Protein AF-A0A7R9Z621-F1 (afdb_monomer_lite)

Organism: NCBI:txid1486919

Sequence (185 aa):
ATAPTVMELAPADVDVAMCGTAPAAGAAPSLGAAYGDVRATLDRILSPSGGVADERHVPSFEAVFANEGRAGVRLTLLLVLQRSSDAVKARCIAGRTLKYIESWVGDALQAVQAVRPGAVAPGARDGSQLLRASLACLGSLPMDLGTLRRTGIGRVVGNLRKQPDADIAEQAKALVENWRQLAAP

Radius of gyration: 26.28 Å; chains: 1; bounding box: 73×56×90 Å

Foldseek 3Di:
DDDDDDDDDDDDDDDDPPPPPDPPPPPPPPPVVLVVVLVVLQVVQADPQLAGPDLVSLVVLVVCLVPDDDLVVLLSSLVNLLSYDLVNLVSCLVDCVLVSLLVLLVVLVVQLVVDDPPDDDPSVVSSVSSLVSSLSSLLSHPDAPVSVVVYVNLVSLVVQLPDPPPVSNVSSVVSNVVRVVNVDD

pLDDT: mean 79.42, std 19.17, range [34.88, 95.88]

InterPro domains:
  IPR003617 Transcription elongation factor, TFIIS/CRSP70, N-terminal, sub-type [SM00509] (109-185)
  IPR017923 Transcription factor IIS, N-terminal [PF08711] (135-182)
  IPR017923 Transcription factor IIS, N-terminal [PS51319] (107-185)
  IPR035441 TFIIS/LEDGF domain superfamily [G3DSA:1.20.930.10] (99-185)
  IPR035441 TFIIS/LEDGF domain superfamily [SSF47676] (128-183)

Structure (mmCIF, N/CA/C/O backbone):
data_AF-A0A7R9Z621-F1
#
_entry.id   AF-A0A7R9Z621-F1
#
loop_
_atom_site.group_PDB
_atom_site.id
_atom_site.type_symbol
_atom_site.label_atom_id
_atom_site.label_alt_id
_atom_site.label_comp_id
_atom_site.label_asym_id
_atom_site.label_entity_id
_atom_site.label_seq_id
_atom_site.pdbx_PDB_ins_code
_atom_site.Cartn_x
_atom_site.Cartn_y
_atom_site.Cartn_z
_atom_site.occupancy
_atom_site.B_iso_or_equiv
_atom_site.auth_seq_id
_atom_site.auth_comp_id
_atom_site.auth_asym_id
_atom_site.auth_atom_id
_atom_site.pdbx_PDB_model_num
ATOM 1 N N . ALA A 1 1 ? 51.926 -22.817 -66.722 1.00 42.78 1 ALA A N 1
ATOM 2 C CA . ALA A 1 1 ? 51.859 -24.263 -66.986 1.00 42.78 1 ALA A CA 1
ATOM 3 C C . ALA A 1 1 ? 50.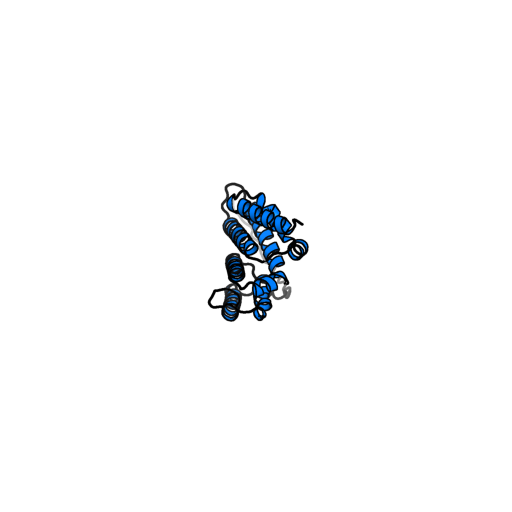919 -24.885 -65.963 1.00 42.78 1 ALA A C 1
ATOM 5 O O . ALA A 1 1 ? 51.161 -24.739 -64.777 1.00 42.78 1 ALA A O 1
ATOM 6 N N . THR A 1 2 ? 49.798 -25.396 -66.469 1.00 43.09 2 THR A N 1
ATOM 7 C CA . THR A 1 2 ? 49.117 -26.652 -66.109 1.00 43.09 2 THR A CA 1
ATOM 8 C C . THR A 1 2 ? 49.037 -27.078 -64.629 1.00 43.09 2 THR A C 1
ATOM 10 O O . THR A 1 2 ? 50.044 -27.372 -63.998 1.00 43.09 2 THR A O 1
ATOM 13 N N . ALA A 1 3 ? 47.794 -27.167 -64.136 1.00 43.66 3 ALA A N 1
ATOM 14 C CA . ALA A 1 3 ? 47.337 -27.852 -62.913 1.00 43.66 3 ALA A CA 1
ATOM 15 C C . ALA A 1 3 ? 47.452 -29.400 -63.047 1.00 43.66 3 ALA A C 1
ATOM 17 O O . ALA A 1 3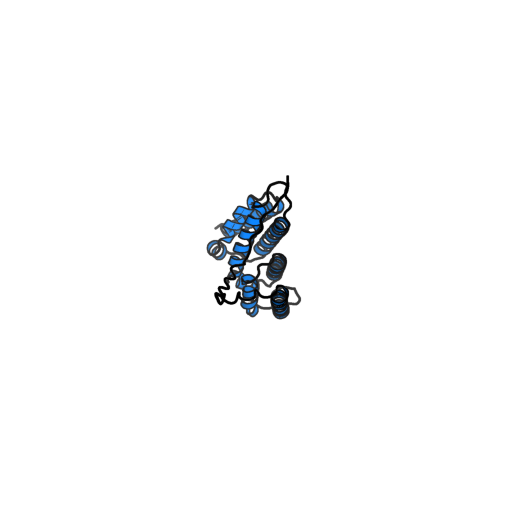 ? 48.054 -29.845 -64.026 1.00 43.66 3 ALA A O 1
ATOM 18 N N . PRO A 1 4 ? 46.727 -30.253 -62.286 1.00 60.84 4 PRO A N 1
ATOM 19 C CA . PRO A 1 4 ? 46.312 -30.296 -60.864 1.00 60.84 4 PRO A CA 1
ATOM 20 C C . PRO A 1 4 ? 46.680 -31.662 -60.205 1.00 60.84 4 PRO A C 1
ATOM 22 O O . PRO A 1 4 ? 47.012 -32.602 -60.915 1.00 60.84 4 PRO A O 1
ATOM 25 N N . THR A 1 5 ? 46.496 -31.841 -58.886 1.00 52.44 5 THR A N 1
ATOM 26 C CA . THR A 1 5 ? 46.192 -33.181 -58.322 1.00 52.44 5 THR A CA 1
ATOM 27 C C . THR A 1 5 ? 45.192 -33.064 -57.175 1.00 52.44 5 THR A C 1
ATOM 29 O O . THR A 1 5 ? 45.413 -32.347 -56.202 1.00 52.44 5 THR A O 1
ATOM 32 N N . VAL A 1 6 ? 44.086 -33.783 -57.346 1.00 50.88 6 VAL A N 1
ATOM 33 C CA . VAL A 1 6 ? 42.984 -34.026 -56.412 1.00 50.88 6 VAL A CA 1
ATOM 34 C C . VAL A 1 6 ? 43.258 -35.334 -55.668 1.00 50.88 6 VAL A C 1
ATOM 36 O O . VAL A 1 6 ? 43.665 -36.305 -56.297 1.00 50.88 6 VAL A O 1
ATOM 39 N N . MET A 1 7 ? 42.980 -35.367 -54.367 1.00 42.75 7 MET A N 1
ATOM 40 C CA . MET A 1 7 ? 42.575 -36.554 -53.598 1.00 42.75 7 MET A CA 1
ATOM 41 C C . MET A 1 7 ? 42.003 -36.046 -52.260 1.00 42.75 7 MET A C 1
ATOM 43 O O . MET A 1 7 ? 42.561 -35.104 -51.709 1.00 42.75 7 MET A O 1
ATOM 47 N N . GLU A 1 8 ? 40.997 -36.590 -51.586 1.00 39.56 8 GLU A N 1
ATOM 48 C CA . GLU A 1 8 ? 39.853 -37.472 -51.850 1.00 39.56 8 GLU A CA 1
ATOM 49 C C . GLU A 1 8 ? 39.379 -37.901 -50.436 1.00 39.56 8 GLU A C 1
ATOM 51 O O . GLU A 1 8 ? 40.235 -38.280 -49.646 1.00 39.56 8 GLU A O 1
ATOM 56 N N . LEU A 1 9 ? 38.060 -37.845 -50.150 1.00 36.44 9 LEU A N 1
ATOM 57 C CA . LEU A 1 9 ? 37.307 -38.570 -49.085 1.00 36.44 9 LEU A CA 1
ATOM 58 C C . LEU A 1 9 ? 37.721 -38.332 -47.600 1.00 36.44 9 LEU A C 1
ATOM 60 O O . LEU A 1 9 ? 38.888 -38.311 -47.256 1.00 36.44 9 LEU A O 1
ATOM 64 N N . ALA A 1 10 ? 36.858 -38.186 -46.587 1.00 49.03 10 ALA A N 1
ATOM 65 C CA . ALA A 1 10 ? 35.424 -38.399 -46.376 1.00 49.03 10 ALA A CA 1
ATOM 66 C C . ALA A 1 10 ? 34.994 -37.677 -45.060 1.00 49.03 10 ALA A C 1
ATOM 68 O O . ALA A 1 10 ? 35.859 -37.305 -44.263 1.00 49.03 10 ALA A O 1
ATOM 69 N N . PRO A 1 11 ? 33.684 -37.476 -44.806 1.00 45.91 11 PRO A N 1
ATOM 70 C CA . PRO A 1 11 ? 33.174 -36.842 -43.586 1.00 45.91 11 PRO A CA 1
ATOM 71 C C . PRO A 1 11 ? 33.188 -37.793 -42.378 1.00 45.91 11 PRO A C 1
ATOM 73 O O . PRO A 1 11 ? 32.706 -38.921 -42.460 1.00 45.91 11 PRO A O 1
ATOM 76 N N . ALA A 1 12 ? 33.701 -37.322 -41.239 1.00 46.34 12 ALA A N 1
ATOM 77 C CA . ALA A 1 12 ? 33.530 -37.998 -39.958 1.00 46.34 12 ALA A CA 1
ATOM 78 C C . ALA A 1 12 ? 32.168 -37.618 -39.361 1.00 46.34 12 ALA A C 1
ATOM 80 O O . ALA A 1 12 ? 32.003 -36.562 -38.751 1.00 46.34 12 ALA A O 1
ATOM 81 N N . ASP A 1 13 ? 31.206 -38.502 -39.595 1.00 44.19 13 ASP A N 1
ATOM 82 C CA . ASP A 1 13 ? 29.958 -38.631 -38.856 1.00 44.19 13 ASP A CA 1
ATOM 83 C C . ASP A 1 13 ? 30.293 -39.093 -37.428 1.00 44.19 13 ASP A C 1
ATOM 85 O O . ASP A 1 13 ? 30.882 -40.160 -37.237 1.00 44.19 13 ASP A O 1
ATOM 89 N N . VAL A 1 14 ? 29.984 -38.274 -36.423 1.00 51.59 14 VAL A N 1
ATOM 90 C CA . VAL A 1 14 ? 29.966 -38.703 -35.020 1.00 51.59 14 VAL A CA 1
ATOM 91 C C . VAL A 1 14 ? 28.677 -38.183 -34.399 1.00 51.59 14 VAL A C 1
ATOM 93 O O . VAL A 1 14 ? 28.616 -37.110 -33.797 1.00 51.59 14 VAL A O 1
ATOM 96 N N . ASP A 1 15 ? 27.637 -38.985 -34.595 1.00 41.06 15 ASP A N 1
ATOM 97 C CA . ASP A 1 15 ? 26.423 -39.016 -33.797 1.00 41.06 15 ASP A CA 1
ATOM 98 C C . ASP A 1 15 ? 26.791 -39.390 -32.349 1.00 41.06 15 ASP A C 1
ATOM 100 O O . ASP A 1 15 ? 27.194 -40.515 -32.046 1.00 41.06 15 ASP A O 1
ATOM 104 N N . VAL A 1 16 ? 26.708 -38.416 -31.442 1.00 46.34 16 VAL A N 1
ATOM 105 C CA . VAL A 1 16 ? 26.635 -38.674 -30.001 1.00 46.34 16 VAL A CA 1
ATOM 106 C C . VAL A 1 16 ? 25.286 -38.161 -29.530 1.00 46.34 16 VAL A C 1
ATOM 108 O O . VAL A 1 16 ? 25.133 -37.035 -29.054 1.00 46.34 16 VAL A O 1
ATOM 111 N N . ALA A 1 17 ? 24.292 -39.033 -29.670 1.00 44.59 17 ALA A N 1
ATOM 112 C CA . ALA A 1 17 ? 23.052 -38.992 -28.924 1.00 44.59 17 ALA A CA 1
ATOM 113 C C . ALA A 1 17 ? 23.337 -39.059 -27.410 1.00 44.59 17 ALA A C 1
ATOM 115 O O . ALA A 1 17 ? 23.387 -40.126 -26.802 1.00 44.59 17 ALA A O 1
ATOM 116 N N . MET A 1 18 ? 23.497 -37.898 -26.774 1.00 40.84 18 MET A N 1
ATOM 117 C CA . MET A 1 18 ? 23.315 -37.759 -25.331 1.00 40.84 18 MET A CA 1
ATOM 118 C C . MET A 1 18 ? 21.870 -37.343 -25.074 1.00 40.84 18 MET A C 1
ATOM 120 O O . MET A 1 18 ? 21.500 -36.173 -25.165 1.00 40.84 18 MET A O 1
ATOM 124 N N . CYS A 1 19 ? 21.046 -38.342 -24.760 1.00 39.19 19 CYS A N 1
ATOM 125 C CA . CYS A 1 19 ? 19.703 -38.175 -24.223 1.00 39.19 19 CYS A CA 1
ATOM 126 C C . CYS A 1 19 ? 19.809 -37.595 -22.801 1.00 39.19 19 CYS A C 1
ATOM 128 O O . CYS A 1 19 ? 19.748 -38.303 -21.799 1.00 39.19 19 CYS A O 1
ATOM 130 N N . GLY A 1 20 ? 20.050 -36.288 -22.719 1.00 36.12 20 GLY A N 1
ATOM 131 C CA . GLY A 1 20 ? 19.889 -35.510 -21.502 1.00 36.12 20 GLY A CA 1
ATOM 132 C C . GLY A 1 20 ? 18.437 -35.073 -21.404 1.00 36.12 20 GLY A C 1
ATOM 133 O O . GLY A 1 20 ? 18.045 -34.084 -22.019 1.00 36.12 20 GLY A O 1
ATOM 134 N N . THR A 1 21 ? 17.632 -35.818 -20.652 1.00 41.91 21 THR A N 1
ATOM 135 C CA . THR A 1 21 ? 16.283 -35.415 -20.253 1.00 41.91 21 THR A CA 1
ATOM 136 C C . THR A 1 21 ? 16.392 -34.124 -19.443 1.00 41.91 21 THR A C 1
ATOM 138 O O . THR A 1 21 ? 16.640 -34.144 -18.238 1.00 41.91 21 THR A O 1
ATOM 141 N N . ALA A 1 22 ? 16.269 -32.983 -20.122 1.00 35.88 22 ALA A N 1
ATOM 142 C CA . ALA A 1 22 ? 16.152 -31.692 -19.472 1.00 35.88 22 ALA A CA 1
ATOM 143 C C . ALA A 1 22 ? 14.920 -31.725 -18.551 1.00 35.88 22 ALA A C 1
ATOM 145 O O . ALA A 1 22 ? 13.866 -32.225 -18.963 1.00 35.88 22 ALA A O 1
ATOM 146 N N . PRO A 1 23 ? 15.020 -31.222 -17.308 1.00 36.88 23 PRO A N 1
ATOM 147 C CA . PRO A 1 23 ? 13.859 -31.124 -16.445 1.00 36.88 23 PRO A CA 1
ATOM 148 C C . PRO A 1 23 ? 12.844 -30.227 -17.146 1.00 36.88 23 PRO A C 1
ATOM 150 O O . PRO A 1 23 ? 13.195 -29.146 -17.624 1.00 36.88 23 PRO A O 1
ATOM 153 N N . ALA A 1 24 ? 11.607 -30.714 -17.240 1.00 34.94 24 ALA A N 1
ATOM 154 C CA . ALA A 1 24 ? 10.478 -29.987 -17.788 1.00 34.94 24 ALA A CA 1
ATOM 155 C C . ALA A 1 24 ? 10.485 -28.564 -17.221 1.00 34.94 24 ALA A C 1
ATOM 157 O O . ALA A 1 24 ? 10.224 -28.354 -16.035 1.00 34.94 24 ALA A O 1
ATOM 158 N N . ALA A 1 25 ? 10.836 -27.599 -18.072 1.00 38.00 25 ALA A N 1
ATOM 159 C CA . ALA A 1 25 ? 10.647 -26.195 -17.787 1.00 38.00 25 ALA A CA 1
ATOM 160 C C . ALA A 1 25 ? 9.156 -26.039 -17.500 1.00 38.00 25 ALA A C 1
ATOM 162 O O . ALA A 1 25 ? 8.331 -26.182 -18.404 1.00 38.00 25 ALA A O 1
ATOM 163 N N . GLY A 1 26 ? 8.819 -25.858 -16.220 1.00 35.97 26 GLY A N 1
ATOM 164 C CA . GLY A 1 26 ? 7.462 -25.586 -15.784 1.00 35.97 26 GLY A CA 1
ATOM 165 C C . GLY A 1 26 ? 6.936 -24.467 -16.659 1.00 35.97 26 GLY A C 1
ATOM 166 O O . GLY A 1 26 ? 7.486 -23.365 -16.642 1.00 35.97 26 GLY A O 1
ATOM 167 N N . ALA A 1 27 ? 5.951 -24.795 -17.494 1.00 34.88 27 ALA A N 1
ATOM 168 C CA . ALA A 1 27 ? 5.325 -23.847 -18.386 1.00 34.88 27 ALA A CA 1
ATOM 169 C C . ALA A 1 27 ? 4.857 -22.682 -17.519 1.00 34.88 27 ALA A C 1
ATOM 171 O O . ALA A 1 27 ? 3.933 -22.831 -16.716 1.00 34.88 27 ALA A O 1
ATOM 172 N N . ALA A 1 28 ? 5.552 -21.547 -17.629 1.00 39.84 28 ALA A N 1
ATOM 173 C CA . ALA A 1 28 ? 5.106 -20.319 -17.012 1.00 39.84 28 ALA A CA 1
ATOM 174 C C . ALA A 1 28 ? 3.648 -20.133 -17.454 1.00 39.84 28 ALA A C 1
ATOM 176 O O . ALA A 1 28 ? 3.377 -20.225 -18.659 1.00 39.84 28 ALA A O 1
ATOM 177 N N . PRO A 1 29 ? 2.701 -19.969 -16.515 1.00 40.78 29 PRO A N 1
ATOM 178 C CA . PRO A 1 29 ? 1.299 -19.856 -16.866 1.00 40.78 29 PRO A CA 1
ATOM 179 C C . PRO A 1 29 ? 1.161 -18.752 -17.911 1.00 40.78 29 PRO A C 1
ATOM 181 O O . PRO A 1 29 ? 1.685 -17.648 -17.747 1.00 40.78 29 PRO A O 1
ATOM 184 N N . SER A 1 30 ? 0.517 -19.089 -19.027 1.00 42.19 30 SER A N 1
ATOM 185 C CA . SER A 1 30 ? 0.318 -18.163 -20.134 1.00 42.19 30 SER A CA 1
ATOM 186 C C . SER A 1 30 ? -0.307 -16.869 -19.606 1.00 42.19 30 SER A C 1
ATOM 188 O O . SER A 1 30 ? -1.225 -16.891 -18.781 1.00 42.19 30 SER A O 1
ATOM 190 N N . LEU A 1 31 ? 0.207 -15.726 -20.074 1.00 41.44 31 LEU A N 1
ATOM 191 C CA . LEU A 1 31 ? -0.130 -14.391 -19.558 1.00 41.44 31 LEU A CA 1
ATOM 192 C C . LEU A 1 31 ? -1.654 -14.138 -19.469 1.00 41.44 31 LEU A C 1
ATOM 194 O O . LEU A 1 31 ? -2.114 -13.394 -18.601 1.00 41.44 31 LEU A O 1
ATOM 198 N N . GLY A 1 32 ? -2.428 -14.776 -20.357 1.00 45.53 32 GLY A N 1
ATOM 199 C CA . GLY A 1 32 ? -3.890 -14.712 -20.412 1.00 45.53 32 GLY A CA 1
ATOM 200 C C . GLY A 1 32 ? -4.619 -15.562 -19.363 1.00 45.53 32 GLY A C 1
ATOM 201 O O . GLY A 1 32 ? -5.627 -15.104 -18.829 1.00 45.53 32 GLY A O 1
ATOM 202 N N . ALA A 1 33 ? -4.108 -16.743 -19.001 1.00 51.19 33 ALA A N 1
ATOM 203 C CA . ALA A 1 33 ? -4.732 -17.606 -17.991 1.00 51.19 33 ALA A CA 1
ATOM 204 C C . ALA A 1 33 ? -4.630 -16.991 -16.584 1.00 51.19 33 ALA A C 1
ATOM 206 O O . ALA A 1 33 ? -5.620 -16.926 -15.859 1.00 51.19 33 ALA A O 1
ATOM 207 N N . ALA A 1 34 ? -3.464 -16.428 -16.244 1.00 54.62 34 ALA A N 1
ATOM 208 C CA . ALA A 1 34 ? -3.260 -15.728 -14.974 1.00 54.62 34 ALA A CA 1
ATOM 209 C C . ALA A 1 34 ? -4.065 -14.415 -14.877 1.00 54.62 34 ALA A C 1
ATOM 211 O O . ALA A 1 34 ? -4.456 -14.001 -13.790 1.00 54.62 34 ALA A O 1
ATOM 212 N N . TYR A 1 35 ? -4.329 -13.727 -15.999 1.00 54.41 35 TYR A N 1
ATOM 213 C CA . TYR A 1 35 ? -5.212 -12.549 -16.002 1.00 54.41 35 TYR A CA 1
ATOM 214 C C . TYR A 1 35 ? -6.686 -12.933 -15.814 1.00 54.41 35 TYR A C 1
ATOM 216 O O . TYR A 1 35 ? -7.401 -12.267 -15.064 1.00 54.41 35 TYR A O 1
ATOM 224 N N . GLY A 1 36 ? -7.129 -14.017 -16.462 1.00 61.72 36 GLY A N 1
ATOM 225 C CA . GLY A 1 36 ? -8.479 -14.554 -16.301 1.00 61.72 36 GLY A CA 1
ATOM 226 C C . GLY A 1 36 ? -8.778 -14.953 -14.857 1.00 61.72 36 GLY A C 1
ATOM 227 O O . GLY A 1 36 ? -9.848 -14.629 -14.349 1.00 61.72 36 GLY A O 1
ATOM 228 N N . ASP A 1 37 ? -7.811 -15.567 -14.174 1.00 80.31 37 ASP A N 1
ATOM 229 C CA . ASP A 1 37 ? -7.973 -16.009 -12.787 1.00 80.31 37 ASP A CA 1
ATOM 230 C C . ASP A 1 37 ? -8.053 -14.835 -11.794 1.00 80.31 37 ASP A C 1
ATOM 232 O O . ASP A 1 37 ? -8.932 -14.790 -10.928 1.00 80.31 37 ASP A O 1
ATOM 236 N N . VAL A 1 38 ? -7.216 -13.806 -11.980 1.00 84.25 38 VAL A N 1
ATOM 237 C CA . VAL A 1 38 ? -7.285 -12.580 -11.168 1.00 84.25 38 VAL A CA 1
ATOM 238 C C . VAL A 1 38 ? -8.613 -11.858 -11.376 1.00 84.25 38 VAL A C 1
ATOM 240 O O . VAL A 1 38 ? -9.271 -11.503 -10.400 1.00 84.25 38 VAL A O 1
ATOM 243 N N . ARG A 1 39 ? -9.045 -11.673 -12.628 1.00 85.81 39 ARG A N 1
ATOM 244 C CA . ARG A 1 39 ? -10.321 -11.013 -12.929 1.00 85.81 39 ARG A CA 1
ATOM 245 C C . ARG A 1 39 ? -11.504 -11.788 -12.355 1.00 85.81 39 ARG A C 1
ATOM 247 O O . ARG A 1 39 ? -12.318 -11.202 -11.654 1.00 85.81 39 ARG A O 1
ATOM 254 N N . ALA A 1 40 ? -11.558 -13.100 -12.577 1.00 87.56 40 ALA A N 1
ATOM 255 C CA . ALA A 1 40 ? -12.619 -13.947 -12.040 1.00 87.56 40 ALA A CA 1
ATOM 256 C C . ALA A 1 40 ? -12.633 -13.959 -10.506 1.00 87.56 40 ALA A C 1
ATOM 258 O O . ALA A 1 40 ? -13.689 -14.123 -9.896 1.00 87.56 40 ALA A O 1
ATOM 259 N N . THR A 1 41 ? -11.468 -13.834 -9.868 1.00 88.62 41 THR A N 1
ATOM 260 C CA . THR A 1 41 ? -11.369 -13.699 -8.413 1.00 88.62 41 THR A CA 1
ATOM 261 C C . THR A 1 41 ? -11.906 -12.346 -7.956 1.00 88.62 41 THR A C 1
ATOM 263 O O . THR A 1 41 ? -12.736 -12.319 -7.053 1.00 88.62 41 THR A O 1
ATOM 266 N N . LEU A 1 42 ? -11.507 -11.246 -8.603 1.00 89.12 42 LEU A N 1
ATOM 267 C CA . LEU A 1 42 ? -12.007 -9.901 -8.302 1.00 89.12 42 LEU A CA 1
ATOM 268 C C . LEU A 1 42 ? -13.529 -9.805 -8.485 1.00 89.12 42 LEU A C 1
ATOM 270 O O . LEU A 1 42 ? -14.213 -9.371 -7.564 1.00 89.12 42 LEU A O 1
ATOM 274 N N . ASP A 1 43 ? -14.079 -10.320 -9.584 1.00 91.06 43 ASP A N 1
ATOM 275 C CA . ASP A 1 43 ? -15.529 -10.327 -9.839 1.00 91.06 43 ASP A CA 1
ATOM 276 C C . ASP A 1 43 ? -16.326 -11.042 -8.727 1.00 91.06 43 ASP A C 1
ATOM 278 O O . ASP A 1 43 ? -17.483 -10.710 -8.477 1.00 91.06 43 ASP A O 1
ATOM 282 N N . ARG A 1 44 ? -15.708 -11.999 -8.019 1.00 92.56 44 ARG A N 1
ATOM 283 C CA . ARG A 1 44 ? -16.328 -12.725 -6.897 1.00 92.56 44 ARG A CA 1
ATOM 284 C C . ARG A 1 44 ? -16.228 -12.009 -5.552 1.00 92.56 44 ARG A C 1
ATOM 286 O O . ARG A 1 44 ? -17.029 -12.303 -4.668 1.00 92.56 44 ARG A O 1
ATOM 293 N N . ILE A 1 45 ? -15.233 -11.143 -5.361 1.00 93.75 45 ILE A N 1
ATOM 294 C CA . ILE A 1 45 ? -14.938 -10.539 -4.051 1.00 93.75 45 ILE A CA 1
ATOM 295 C C . ILE A 1 45 ? -15.263 -9.050 -3.968 1.00 93.75 45 ILE A C 1
ATOM 297 O O . ILE A 1 45 ? -15.251 -8.502 -2.866 1.00 93.75 45 ILE A O 1
ATOM 301 N N . LEU A 1 46 ? -15.508 -8.386 -5.098 1.00 94.56 46 LEU A N 1
ATOM 302 C CA . LEU A 1 46 ? -15.785 -6.955 -5.139 1.00 94.56 46 LEU A CA 1
ATOM 303 C C . LEU A 1 46 ? -17.249 -6.634 -4.821 1.00 94.56 46 LEU A C 1
ATOM 305 O O . LEU A 1 46 ? -18.174 -7.357 -5.182 1.00 94.56 46 LEU A O 1
ATOM 309 N N . SER A 1 47 ? -17.456 -5.503 -4.154 1.00 93.62 47 SER A N 1
ATOM 310 C CA . SER A 1 47 ? -18.758 -4.878 -3.954 1.00 93.62 47 SER A CA 1
ATOM 311 C C . SER A 1 47 ? -19.156 -4.025 -5.169 1.00 93.62 47 SER A C 1
ATOM 313 O O . SER A 1 47 ? -18.300 -3.650 -5.977 1.00 93.62 47 SER A O 1
ATOM 315 N N . PRO A 1 48 ? -20.425 -3.578 -5.257 1.00 90.50 48 PRO A N 1
ATOM 316 C CA . PRO A 1 48 ? -20.846 -2.589 -6.253 1.00 90.50 48 PRO A CA 1
ATOM 317 C C . PRO A 1 48 ? -20.087 -1.257 -6.161 1.00 90.50 48 PRO A C 1
ATOM 319 O O . PRO A 1 48 ? -19.986 -0.528 -7.145 1.00 90.50 48 PRO A O 1
ATOM 322 N N . SER A 1 49 ? -19.531 -0.927 -4.987 1.00 88.31 49 SER A N 1
ATOM 323 C CA . SER A 1 49 ? -18.702 0.266 -4.814 1.00 88.31 49 SER A CA 1
ATOM 324 C C . SER A 1 49 ? -17.278 0.083 -5.341 1.00 88.31 49 SER A C 1
ATOM 326 O O . SER A 1 49 ? -16.530 1.058 -5.339 1.00 88.31 49 SER A O 1
ATOM 328 N N . GLY A 1 50 ? -16.892 -1.110 -5.805 1.00 89.75 50 GLY A N 1
ATOM 329 C CA . GLY A 1 50 ? -15.557 -1.415 -6.327 1.00 89.75 50 GLY A CA 1
ATOM 330 C C . GLY A 1 50 ? -14.491 -1.650 -5.252 1.00 89.75 50 GLY A C 1
ATOM 331 O O . GLY A 1 50 ? -13.310 -1.695 -5.584 1.00 89.75 50 GLY A O 1
ATOM 332 N N . GLY A 1 51 ? -14.884 -1.768 -3.981 1.00 93.56 51 GLY A N 1
ATOM 333 C CA . GLY A 1 51 ? -14.026 -2.244 -2.890 1.00 93.56 51 GLY A CA 1
ATOM 334 C C . GLY A 1 51 ? -14.219 -3.742 -2.641 1.00 93.56 51 GLY A C 1
ATOM 335 O O . GLY A 1 51 ? -15.071 -4.362 -3.269 1.00 93.56 51 GLY A O 1
ATOM 336 N N . VAL A 1 52 ? -13.471 -4.343 -1.717 1.00 95.12 52 VAL A N 1
ATOM 337 C CA . VAL A 1 52 ? -13.746 -5.723 -1.282 1.00 95.12 52 VAL A CA 1
ATOM 338 C C . VAL A 1 52 ? -15.065 -5.743 -0.506 1.00 95.12 52 VAL A C 1
ATOM 340 O O . VAL A 1 52 ? -15.288 -4.902 0.365 1.00 95.12 52 VAL A O 1
ATOM 3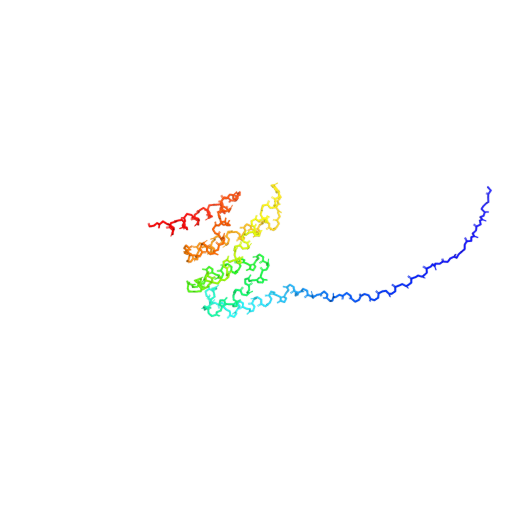43 N N . ALA A 1 53 ? -15.941 -6.691 -0.832 1.00 93.38 53 ALA A N 1
ATOM 344 C CA . ALA A 1 53 ? -17.303 -6.755 -0.313 1.00 93.38 53 ALA A CA 1
ATOM 345 C C . ALA A 1 53 ? -17.385 -7.039 1.190 1.00 93.38 53 ALA A C 1
ATOM 347 O O . ALA A 1 53 ? -18.274 -6.513 1.852 1.00 93.38 53 ALA A O 1
ATOM 348 N N . ASP A 1 54 ? -16.479 -7.865 1.717 1.00 93.38 54 ASP A N 1
ATOM 349 C CA . ASP A 1 54 ? -16.514 -8.333 3.104 1.00 93.38 54 ASP A CA 1
ATOM 350 C C . ASP A 1 54 ? -15.112 -8.760 3.577 1.00 93.38 54 ASP A C 1
ATOM 352 O O . ASP A 1 54 ? -14.286 -9.218 2.780 1.00 93.38 54 ASP A O 1
ATOM 356 N N . GLU A 1 55 ? -14.844 -8.651 4.880 1.00 93.44 55 GLU A N 1
ATOM 357 C CA . GLU A 1 55 ? -13.580 -9.057 5.509 1.00 93.44 55 GLU A CA 1
ATOM 358 C C . GLU A 1 55 ? -13.211 -10.524 5.255 1.00 93.44 55 GLU A C 1
ATOM 360 O O . GLU A 1 55 ? -12.027 -10.860 5.151 1.00 93.44 55 GLU A O 1
ATOM 365 N N . ARG A 1 56 ? -14.202 -11.409 5.089 1.00 94.25 56 ARG A N 1
ATOM 366 C CA . ARG A 1 56 ? -13.985 -12.829 4.768 1.00 94.25 56 ARG A CA 1
ATOM 367 C C . ARG A 1 56 ? -13.263 -13.040 3.436 1.00 94.25 56 ARG A C 1
ATOM 369 O O . ARG A 1 56 ? -12.668 -14.092 3.227 1.00 94.25 56 ARG A O 1
ATOM 376 N N . HIS A 1 57 ? -13.316 -12.056 2.535 1.00 94.44 57 HIS A N 1
ATOM 377 C CA . HIS A 1 57 ? -12.661 -12.104 1.230 1.00 94.44 57 HIS A CA 1
ATOM 378 C C . HIS A 1 57 ? -11.234 -11.540 1.248 1.00 94.44 57 HIS A C 1
ATOM 380 O O . HIS A 1 57 ? -10.512 -11.685 0.260 1.00 94.44 57 HIS A O 1
ATOM 386 N N . VAL A 1 58 ? -10.788 -10.959 2.369 1.00 93.69 58 VAL A N 1
ATOM 387 C CA . VAL A 1 58 ? -9.425 -10.427 2.517 1.00 93.69 58 VAL A CA 1
ATOM 388 C C . VAL A 1 58 ? -8.343 -11.477 2.239 1.00 93.69 58 VAL A C 1
ATOM 390 O O . VAL A 1 58 ? -7.409 -11.140 1.523 1.00 93.69 58 VAL A O 1
ATOM 393 N N . PRO A 1 59 ? -8.440 -12.750 2.678 1.00 92.81 59 PRO A N 1
ATOM 394 C CA . PRO A 1 59 ? -7.429 -13.754 2.338 1.00 92.81 59 PRO A CA 1
ATOM 395 C C . PRO A 1 59 ? -7.295 -13.998 0.828 1.00 92.81 59 PRO A C 1
ATOM 397 O O . PRO A 1 59 ? -6.184 -14.130 0.318 1.00 92.81 59 PRO A O 1
ATOM 400 N N . SER A 1 60 ? -8.414 -14.025 0.097 1.00 90.81 60 SER A N 1
ATOM 401 C CA . SER A 1 60 ? -8.409 -14.158 -1.365 1.00 90.81 60 SER A CA 1
ATOM 402 C C . SER A 1 60 ? -7.822 -12.916 -2.030 1.00 90.81 60 SER A C 1
ATOM 404 O O . SER A 1 60 ? -7.024 -13.031 -2.954 1.00 90.81 60 SER A O 1
ATOM 406 N N . PHE A 1 61 ? -8.163 -11.731 -1.527 1.00 92.81 61 PHE A N 1
ATOM 407 C CA . PHE A 1 61 ? -7.591 -10.471 -1.991 1.00 92.81 61 PHE A CA 1
ATOM 408 C C . PHE A 1 61 ? -6.075 -10.401 -1.751 1.00 92.81 61 PHE A C 1
ATOM 410 O O . PHE A 1 61 ? -5.319 -10.058 -2.657 1.00 92.81 61 PHE A O 1
ATOM 417 N N . GLU A 1 62 ? -5.605 -10.806 -0.568 1.00 91.62 62 GLU A N 1
ATOM 418 C CA . GLU A 1 62 ? -4.181 -10.893 -0.234 1.00 91.62 62 GLU A CA 1
ATOM 419 C C . GLU A 1 62 ? -3.437 -11.901 -1.113 1.00 91.62 62 GLU A C 1
ATOM 421 O O . GLU A 1 62 ? -2.293 -11.653 -1.488 1.00 91.62 62 GLU A O 1
ATOM 426 N N . ALA A 1 63 ? -4.067 -13.022 -1.470 1.00 90.12 63 ALA A N 1
ATOM 427 C CA . ALA A 1 63 ? -3.477 -13.987 -2.391 1.00 90.12 63 ALA A CA 1
ATOM 428 C C . ALA A 1 63 ? -3.256 -13.377 -3.784 1.00 90.12 63 ALA A C 1
ATOM 430 O O . ALA A 1 63 ? -2.231 -13.642 -4.413 1.00 90.12 63 ALA A O 1
ATOM 431 N N . VAL A 1 64 ? -4.167 -12.515 -4.246 1.00 90.81 64 VAL A N 1
ATOM 432 C CA . VAL A 1 64 ? -3.979 -11.761 -5.493 1.00 90.81 64 VAL A CA 1
ATOM 433 C C . VAL A 1 64 ? -2.845 -10.741 -5.339 1.00 90.81 64 VAL A C 1
ATOM 435 O O . VAL A 1 64 ? -1.979 -10.677 -6.206 1.00 90.81 64 VAL A O 1
ATOM 438 N N . PHE A 1 65 ? -2.769 -10.013 -4.217 1.00 89.69 65 PHE A N 1
ATOM 439 C CA . PHE A 1 65 ? -1.628 -9.130 -3.914 1.00 89.69 65 PHE A CA 1
ATOM 440 C C . PHE A 1 65 ? -0.289 -9.878 -3.945 1.00 89.69 65 PHE A C 1
ATOM 442 O O . PHE A 1 65 ? 0.681 -9.396 -4.520 1.00 89.69 65 PHE A O 1
ATOM 449 N N . ALA A 1 66 ? -0.217 -11.062 -3.344 1.00 87.94 66 ALA A N 1
ATOM 450 C CA . ALA A 1 66 ? 1.032 -11.806 -3.229 1.00 87.94 66 ALA A CA 1
ATOM 451 C C . ALA A 1 66 ? 1.601 -12.247 -4.586 1.00 87.94 66 ALA A C 1
ATOM 453 O O . ALA A 1 66 ? 2.817 -12.323 -4.743 1.00 87.94 66 ALA A O 1
ATOM 454 N N . ASN A 1 67 ? 0.728 -12.540 -5.551 1.00 85.94 67 ASN A N 1
ATOM 455 C CA . ASN A 1 67 ? 1.108 -13.150 -6.825 1.00 85.94 67 ASN A CA 1
ATOM 456 C C . ASN A 1 67 ? 1.147 -12.156 -7.996 1.00 85.94 67 ASN A C 1
ATOM 458 O O . ASN A 1 67 ? 1.403 -12.557 -9.131 1.00 85.94 67 ASN A O 1
ATOM 462 N N . GLU A 1 68 ? 0.897 -10.865 -7.755 1.00 84.88 68 GLU A N 1
ATOM 463 C CA . GLU A 1 68 ? 0.757 -9.899 -8.840 1.00 84.88 68 GLU A CA 1
ATOM 464 C C . GLU A 1 68 ? 2.058 -9.147 -9.168 1.00 84.88 68 GLU A C 1
ATOM 466 O O . GLU A 1 68 ? 2.591 -8.346 -8.389 1.00 84.88 68 GLU A O 1
ATOM 471 N N . GLY A 1 69 ? 2.552 -9.375 -10.386 1.00 82.31 69 GLY A N 1
ATOM 472 C CA . GLY A 1 69 ? 3.743 -8.728 -10.944 1.00 82.31 69 GLY A CA 1
ATOM 473 C C . GLY A 1 69 ? 3.451 -7.506 -11.818 1.00 82.31 69 GLY A C 1
ATOM 474 O O . GLY A 1 69 ? 4.330 -6.674 -12.026 1.00 82.31 69 GLY A O 1
ATOM 475 N N . ARG A 1 70 ? 2.232 -7.374 -12.350 1.00 86.69 70 ARG A N 1
ATOM 476 C CA . ARG A 1 70 ? 1.912 -6.386 -13.387 1.00 86.69 70 ARG A CA 1
ATOM 477 C C . ARG A 1 70 ? 1.498 -5.059 -12.767 1.00 86.69 70 ARG A C 1
ATOM 479 O O . ARG A 1 70 ? 0.545 -5.002 -11.989 1.00 86.69 70 ARG A O 1
ATOM 486 N N . ALA A 1 71 ? 2.138 -3.972 -13.194 1.00 85.94 71 ALA A N 1
ATOM 487 C CA . ALA A 1 71 ? 1.855 -2.625 -12.698 1.00 85.94 71 ALA A CA 1
ATOM 488 C C . ALA A 1 71 ? 0.366 -2.248 -12.812 1.00 85.94 71 ALA A C 1
ATOM 490 O O . ALA A 1 71 ? -0.227 -1.810 -11.830 1.00 85.94 71 ALA A O 1
ATOM 491 N N . GLY A 1 72 ? -0.275 -2.506 -13.958 1.00 87.50 72 GLY A N 1
ATOM 492 C CA . GLY A 1 72 ? -1.694 -2.180 -14.160 1.00 87.50 72 GLY A CA 1
ATOM 493 C C . GLY A 1 72 ? -2.651 -2.899 -13.199 1.00 87.50 72 GLY A C 1
ATOM 494 O O . GLY A 1 72 ? -3.635 -2.316 -12.742 1.00 87.50 72 GLY A O 1
ATOM 495 N N . VAL A 1 73 ? -2.346 -4.144 -12.821 1.00 90.19 73 VAL A N 1
ATOM 496 C CA . VAL A 1 73 ? -3.170 -4.868 -11.845 1.00 90.19 73 VAL A CA 1
ATOM 497 C C . VAL A 1 73 ? -2.870 -4.375 -10.431 1.00 90.19 73 VAL A C 1
ATOM 499 O O . VAL A 1 73 ? -3.807 -4.130 -9.680 1.00 90.19 73 VAL A O 1
ATOM 502 N N . ARG A 1 74 ? -1.603 -4.108 -10.084 1.00 93.19 74 ARG A N 1
ATOM 503 C CA . ARG A 1 74 ? -1.241 -3.496 -8.791 1.00 93.19 74 ARG A CA 1
ATOM 504 C C . ARG A 1 74 ? -1.961 -2.165 -8.562 1.00 93.19 74 ARG A C 1
ATOM 506 O O . ARG A 1 74 ? -2.512 -1.953 -7.488 1.00 93.19 74 ARG A O 1
ATOM 513 N N . LEU A 1 75 ? -2.031 -1.305 -9.581 1.00 92.81 75 LEU A N 1
ATOM 514 C CA . LEU A 1 75 ? -2.806 -0.058 -9.535 1.00 92.81 75 LEU A CA 1
ATOM 515 C C . LEU A 1 75 ? -4.289 -0.317 -9.237 1.00 92.81 75 LEU A C 1
ATOM 517 O O . LEU A 1 75 ? -4.877 0.344 -8.384 1.00 92.81 75 LEU A O 1
ATOM 521 N N . THR A 1 76 ? -4.877 -1.312 -9.904 1.00 93.00 76 THR A N 1
ATOM 522 C CA . THR A 1 76 ? -6.272 -1.719 -9.677 1.00 93.00 76 THR A CA 1
ATOM 523 C C . THR A 1 76 ? -6.485 -2.189 -8.239 1.00 93.00 76 THR A C 1
ATOM 525 O O . THR A 1 76 ? -7.429 -1.770 -7.579 1.00 93.00 76 THR A O 1
ATOM 528 N N . LEU A 1 77 ? -5.579 -3.016 -7.723 1.00 94.62 77 LEU A N 1
ATOM 529 C CA . LEU A 1 77 ? -5.634 -3.556 -6.368 1.00 94.62 77 LEU A CA 1
ATOM 530 C C . LEU A 1 77 ? -5.515 -2.468 -5.290 1.00 94.62 77 LEU A C 1
ATOM 532 O O . LEU A 1 77 ? -6.247 -2.501 -4.302 1.00 94.62 77 LEU A O 1
ATOM 536 N N . LEU A 1 78 ? -4.644 -1.475 -5.495 1.00 95.81 78 LEU A N 1
ATOM 537 C CA . LEU A 1 78 ? -4.536 -0.304 -4.619 1.00 95.81 78 LEU A CA 1
ATOM 538 C C . LEU A 1 78 ? -5.835 0.515 -4.615 1.00 95.81 78 LEU A C 1
ATOM 540 O O . LEU A 1 78 ? -6.308 0.912 -3.551 1.00 95.81 78 LEU A O 1
ATOM 544 N N . LEU A 1 79 ? -6.454 0.708 -5.784 1.00 94.38 79 LEU A N 1
ATOM 545 C CA . LEU A 1 79 ? -7.735 1.407 -5.895 1.00 94.38 79 LEU A CA 1
ATOM 546 C C . LEU A 1 79 ? -8.872 0.641 -5.199 1.00 94.38 79 LEU A C 1
ATOM 548 O O . LEU A 1 79 ? -9.675 1.244 -4.489 1.00 94.38 79 LEU A O 1
ATOM 552 N N . VAL A 1 80 ? -8.927 -0.684 -5.364 1.00 95.12 80 VAL A N 1
ATOM 553 C CA . VAL A 1 80 ? -9.890 -1.548 -4.661 1.00 95.12 80 VAL A CA 1
ATOM 554 C C . VAL A 1 80 ? -9.724 -1.406 -3.150 1.00 95.12 80 VAL A C 1
ATOM 556 O O . VAL A 1 80 ? -10.708 -1.211 -2.434 1.00 95.12 80 VAL A O 1
ATOM 559 N N . LEU A 1 81 ? -8.488 -1.449 -2.646 1.00 95.88 81 LEU A N 1
ATOM 560 C CA . LEU A 1 81 ? -8.216 -1.283 -1.219 1.00 95.88 81 LEU A CA 1
ATOM 561 C C . LEU A 1 81 ? -8.647 0.105 -0.718 1.00 95.88 81 LEU A C 1
ATOM 563 O O . LEU A 1 81 ? -9.299 0.206 0.320 1.00 95.88 81 LEU A O 1
ATOM 567 N N . GLN A 1 82 ? -8.365 1.164 -1.479 1.00 94.81 82 GLN A N 1
ATOM 568 C CA . GLN A 1 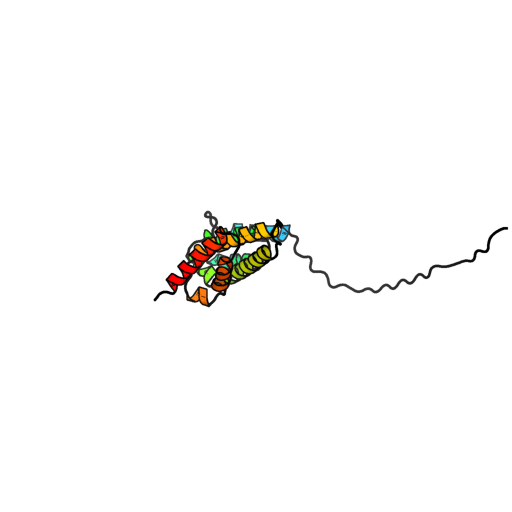82 ? -8.768 2.531 -1.143 1.00 94.81 82 GLN A CA 1
ATOM 569 C C . GLN A 1 82 ? -10.296 2.688 -1.031 1.00 94.81 82 GLN A C 1
ATOM 571 O O . GLN A 1 82 ? -10.779 3.396 -0.144 1.00 94.81 82 GLN A O 1
ATOM 576 N N . ARG A 1 83 ? -11.052 2.011 -1.906 1.00 94.81 83 ARG A N 1
ATOM 577 C CA . ARG A 1 83 ? -12.528 2.032 -1.955 1.00 94.81 83 ARG A CA 1
ATOM 578 C C . ARG A 1 83 ? -13.201 1.047 -0.996 1.00 94.81 83 ARG A C 1
ATOM 580 O O . ARG A 1 83 ? -14.425 1.053 -0.881 1.00 94.81 83 ARG A O 1
ATOM 587 N N . SER A 1 84 ? -12.426 0.184 -0.346 1.00 95.56 84 SER A N 1
ATOM 588 C CA . SER A 1 84 ? -12.941 -0.793 0.614 1.00 95.56 84 SER A CA 1
ATOM 589 C C . SER A 1 84 ? -13.388 -0.124 1.916 1.00 95.56 84 SER A C 1
ATOM 591 O O . SER A 1 84 ? -12.958 0.986 2.235 1.00 95.56 84 SER A O 1
ATOM 593 N N . SER A 1 85 ? -14.250 -0.801 2.677 1.00 94.38 85 SER A N 1
ATOM 594 C CA . SER A 1 85 ? -14.689 -0.324 3.993 1.00 94.38 85 SER A CA 1
ATOM 595 C C . SER A 1 85 ? -13.534 -0.280 5.000 1.00 94.38 85 SER A C 1
ATOM 597 O O . SER A 1 85 ? -12.529 -0.979 4.845 1.00 94.38 85 SER A O 1
ATOM 599 N N . ASP A 1 86 ? -13.686 0.504 6.068 1.00 93.88 86 ASP A N 1
ATOM 600 C CA . ASP A 1 86 ? -12.655 0.622 7.109 1.00 93.88 86 ASP A CA 1
ATOM 601 C C . ASP A 1 86 ? -12.364 -0.712 7.802 1.00 93.88 86 ASP A C 1
ATOM 603 O O . ASP A 1 86 ? -11.216 -0.994 8.138 1.00 93.88 86 ASP A O 1
ATOM 607 N N . ALA A 1 87 ? -13.375 -1.573 7.931 1.00 93.19 87 ALA A N 1
ATOM 608 C CA . ALA A 1 87 ? -13.233 -2.904 8.508 1.00 93.19 87 ALA A CA 1
ATOM 609 C C . ALA A 1 87 ? -12.331 -3.810 7.639 1.00 93.19 87 ALA A C 1
ATOM 611 O O . ALA A 1 87 ? -11.371 -4.411 8.126 1.00 93.19 87 ALA A O 1
ATOM 612 N N . VAL A 1 88 ? -12.534 -3.797 6.314 1.00 95.31 88 VAL A N 1
ATOM 613 C CA . VAL A 1 88 ? -11.642 -4.473 5.355 1.00 95.31 88 VAL A CA 1
ATOM 614 C C . VAL A 1 88 ? -10.236 -3.876 5.398 1.00 95.31 88 VAL A C 1
ATOM 616 O O . VAL A 1 88 ? -9.253 -4.618 5.421 1.00 95.31 88 VAL A O 1
ATOM 619 N N . LYS A 1 89 ? -10.112 -2.543 5.413 1.00 95.12 89 LYS A N 1
ATOM 620 C CA . LYS A 1 89 ? -8.807 -1.868 5.473 1.00 95.12 89 LYS A CA 1
ATOM 621 C C . LYS A 1 89 ? -8.039 -2.261 6.733 1.00 95.12 89 LYS A C 1
ATOM 623 O O . LYS A 1 89 ? -6.874 -2.640 6.630 1.00 95.12 89 LYS A O 1
ATOM 628 N N . ALA A 1 90 ? -8.690 -2.247 7.895 1.00 93.12 90 ALA A N 1
ATOM 629 C CA . ALA A 1 90 ? -8.107 -2.679 9.161 1.00 93.12 90 ALA A CA 1
ATOM 630 C C . ALA A 1 90 ? -7.640 -4.142 9.096 1.00 93.12 90 ALA A C 1
ATOM 632 O O . ALA A 1 90 ? -6.520 -4.459 9.508 1.00 93.12 90 ALA A O 1
ATOM 633 N N . ARG A 1 91 ? -8.441 -5.031 8.495 1.00 94.25 91 ARG A N 1
ATOM 634 C CA . ARG A 1 91 ? -8.070 -6.438 8.301 1.00 94.25 91 ARG A CA 1
ATOM 635 C C . ARG A 1 91 ? -6.847 -6.605 7.389 1.00 94.25 91 ARG A C 1
ATOM 637 O O . ARG A 1 91 ? -5.945 -7.367 7.728 1.00 94.25 91 ARG A O 1
ATOM 644 N N . CYS A 1 92 ? -6.773 -5.860 6.287 1.00 93.81 92 CYS A N 1
ATOM 645 C CA . CYS A 1 92 ? -5.609 -5.826 5.391 1.00 93.81 92 CYS A CA 1
ATOM 646 C C . CYS A 1 92 ? -4.339 -5.301 6.088 1.00 93.81 92 CYS A C 1
ATOM 648 O O . CYS A 1 92 ? -3.241 -5.801 5.846 1.00 93.81 92 CYS A O 1
ATOM 650 N N . ILE A 1 93 ? -4.474 -4.306 6.968 1.00 92.50 93 ILE A N 1
ATOM 651 C CA . ILE A 1 93 ? -3.366 -3.739 7.756 1.00 92.50 93 ILE A CA 1
ATOM 652 C C . ILE A 1 93 ? -2.841 -4.732 8.803 1.00 92.50 93 ILE A C 1
ATOM 654 O O . ILE A 1 93 ? -1.630 -4.810 9.051 1.00 92.50 93 ILE A O 1
ATOM 658 N N . ALA A 1 94 ? -3.744 -5.494 9.424 1.00 90.81 94 ALA A N 1
ATOM 659 C CA . ALA A 1 94 ? -3.391 -6.557 10.361 1.00 90.81 94 ALA A CA 1
ATOM 660 C C . ALA A 1 94 ? -2.707 -7.749 9.664 1.00 90.81 94 ALA A C 1
ATOM 662 O O . ALA A 1 94 ? -1.933 -8.469 10.296 1.00 90.81 94 ALA A O 1
ATOM 663 N N . GLY A 1 95 ? -2.988 -7.946 8.374 1.00 89.62 95 GLY A N 1
ATOM 664 C CA . GLY A 1 95 ? -2.426 -9.001 7.540 1.00 89.62 95 GLY A CA 1
ATOM 665 C C . GLY A 1 95 ? -1.062 -8.671 6.920 1.00 89.62 95 GLY A C 1
ATOM 666 O O . GLY A 1 95 ? -0.176 -8.068 7.535 1.00 89.62 95 GLY A O 1
ATOM 667 N N . ARG A 1 96 ? -0.862 -9.137 5.684 1.00 90.62 96 ARG A N 1
ATOM 668 C CA . ARG A 1 96 ? 0.382 -8.997 4.908 1.00 90.62 96 ARG A CA 1
ATOM 669 C C . ARG A 1 96 ? 0.292 -7.949 3.805 1.00 90.62 96 ARG A C 1
ATOM 671 O O . ARG A 1 96 ? 1.334 -7.615 3.244 1.00 90.62 96 ARG A O 1
ATOM 678 N N . THR A 1 97 ? -0.886 -7.384 3.537 1.00 93.38 97 THR A N 1
ATOM 679 C CA . THR A 1 97 ? -1.103 -6.382 2.478 1.00 93.38 97 THR A CA 1
ATOM 680 C C . THR A 1 97 ? -0.066 -5.259 2.490 1.00 93.38 97 THR A C 1
ATOM 682 O O . THR A 1 97 ? 0.526 -4.954 1.457 1.00 93.38 97 THR A O 1
ATOM 685 N N . LEU A 1 98 ? 0.240 -4.694 3.663 1.00 92.56 98 LEU A N 1
ATOM 686 C CA . LEU A 1 98 ? 1.231 -3.618 3.778 1.00 92.56 98 LEU A CA 1
ATOM 687 C C . LEU A 1 98 ? 2.653 -4.038 3.391 1.00 92.56 98 LEU A C 1
ATOM 689 O O . LEU A 1 98 ? 3.387 -3.219 2.847 1.00 92.56 98 LEU A O 1
ATOM 693 N N . LYS A 1 99 ? 3.042 -5.299 3.618 1.00 92.06 99 LYS A N 1
ATOM 694 C CA . LYS A 1 99 ? 4.360 -5.807 3.203 1.00 92.06 99 LYS A CA 1
ATOM 695 C C . LYS A 1 99 ? 4.467 -5.898 1.682 1.00 92.06 99 LYS A C 1
ATOM 697 O O . LYS A 1 99 ? 5.524 -5.616 1.126 1.00 92.06 99 LYS A O 1
ATOM 702 N N . TYR A 1 100 ? 3.375 -6.260 1.009 1.00 93.31 100 TYR A N 1
ATOM 703 C CA . TYR A 1 100 ? 3.331 -6.278 -0.453 1.00 93.31 100 TYR A CA 1
ATOM 704 C C . TYR A 1 100 ? 3.408 -4.861 -1.023 1.00 93.31 100 TYR A C 1
ATOM 706 O O . TYR A 1 100 ? 4.218 -4.614 -1.910 1.00 93.31 100 TYR A O 1
ATOM 714 N N . ILE A 1 101 ? 2.654 -3.911 -0.454 1.00 94.19 101 ILE A N 1
ATOM 715 C CA . ILE A 1 101 ? 2.734 -2.494 -0.847 1.00 94.19 101 ILE A CA 1
ATOM 716 C C . ILE A 1 101 ? 4.150 -1.950 -0.616 1.00 94.19 101 ILE A C 1
ATOM 718 O O . ILE A 1 101 ? 4.701 -1.302 -1.498 1.00 94.19 101 ILE A O 1
ATOM 722 N N . GLU A 1 102 ? 4.769 -2.251 0.527 1.00 92.94 102 GLU A N 1
ATOM 723 C CA . GLU A 1 102 ? 6.153 -1.864 0.826 1.00 92.94 102 GLU A CA 1
ATOM 724 C C . GLU A 1 102 ? 7.133 -2.371 -0.241 1.00 92.94 102 GLU A C 1
ATOM 726 O O . GLU A 1 102 ? 7.923 -1.583 -0.764 1.00 92.94 102 GLU A O 1
ATOM 731 N N . SER A 1 103 ? 7.039 -3.654 -0.610 1.00 92.94 103 SER A N 1
ATOM 732 C CA . SER A 1 103 ? 7.854 -4.245 -1.678 1.00 92.94 103 SER A CA 1
ATOM 733 C C . SER A 1 103 ? 7.635 -3.527 -3.006 1.00 92.94 103 SER A C 1
ATOM 735 O O . SER A 1 103 ? 8.595 -3.123 -3.652 1.00 92.94 103 SER A O 1
ATOM 737 N N . TRP A 1 104 ? 6.379 -3.307 -3.401 1.00 93.44 104 TRP A N 1
ATOM 738 C CA . TRP A 1 104 ? 6.053 -2.672 -4.677 1.00 93.44 104 TRP A CA 1
ATOM 739 C C . TRP A 1 104 ? 6.538 -1.228 -4.765 1.00 93.44 104 TRP A C 1
ATOM 741 O O . TRP A 1 104 ? 6.983 -0.800 -5.827 1.00 93.44 104 TRP A O 1
ATOM 751 N N . VAL A 1 105 ? 6.464 -0.479 -3.662 1.00 92.81 105 VAL A N 1
ATOM 752 C CA . VAL A 1 105 ? 7.001 0.883 -3.588 1.00 92.81 105 VAL A CA 1
ATOM 753 C C . VAL A 1 105 ? 8.524 0.857 -3.697 1.00 92.81 105 VAL A C 1
ATOM 755 O O . VAL A 1 105 ? 9.086 1.688 -4.407 1.00 92.81 105 VAL A O 1
ATOM 758 N N . GLY A 1 106 ? 9.194 -0.096 -3.041 1.00 91.12 106 GLY A N 1
ATOM 759 C CA . GLY A 1 106 ? 10.638 -0.301 -3.175 1.00 91.12 106 GLY A CA 1
ATOM 760 C C . GLY A 1 106 ? 11.055 -0.589 -4.619 1.00 91.12 106 GLY A C 1
ATOM 761 O O . GLY A 1 106 ? 11.933 0.094 -5.149 1.00 91.12 106 GLY A O 1
ATOM 762 N N . ASP A 1 107 ? 10.373 -1.528 -5.275 1.00 90.31 107 ASP A N 1
ATOM 763 C CA . ASP A 1 107 ? 10.627 -1.905 -6.669 1.00 90.31 107 ASP A CA 1
ATOM 764 C C . ASP A 1 107 ? 10.386 -0.725 -7.624 1.00 90.31 107 ASP A C 1
ATOM 766 O O . ASP A 1 107 ? 11.208 -0.431 -8.494 1.00 90.31 107 ASP A O 1
ATOM 770 N N . ALA A 1 108 ? 9.273 -0.005 -7.448 1.00 90.38 108 ALA A N 1
ATOM 771 C CA . ALA A 1 108 ? 8.934 1.156 -8.268 1.00 90.38 108 ALA A CA 1
ATOM 772 C C . ALA A 1 108 ? 9.938 2.297 -8.088 1.00 90.38 108 ALA A C 1
ATOM 774 O O . ALA A 1 108 ? 10.328 2.941 -9.060 1.00 90.38 108 ALA A O 1
ATOM 775 N N . LEU A 1 109 ? 10.388 2.527 -6.854 1.00 89.19 109 LEU A N 1
ATOM 776 C CA . LEU A 1 109 ? 11.407 3.519 -6.545 1.00 89.19 109 LEU A CA 1
ATOM 777 C C . LEU A 1 109 ? 12.725 3.202 -7.253 1.00 89.19 109 LEU A C 1
ATOM 779 O O . LEU A 1 109 ? 13.313 4.085 -7.877 1.00 89.19 109 LEU A O 1
ATOM 783 N N . GLN A 1 110 ? 13.164 1.944 -7.199 1.00 87.31 110 GLN A N 1
ATOM 784 C CA . GLN A 1 110 ? 14.357 1.496 -7.914 1.00 87.31 110 GLN A CA 1
ATOM 785 C C . GLN A 1 110 ? 14.197 1.655 -9.428 1.00 87.31 110 GLN A C 1
ATOM 787 O O . GLN A 1 110 ? 15.106 2.162 -10.083 1.00 87.31 110 GLN A O 1
ATOM 792 N N . ALA A 1 111 ? 13.038 1.293 -9.983 1.00 85.94 111 ALA A N 1
ATOM 793 C CA . ALA A 1 111 ? 12.759 1.435 -11.409 1.00 85.94 111 ALA A CA 1
ATOM 794 C C . ALA A 1 111 ? 12.808 2.901 -11.873 1.00 85.94 111 ALA A C 1
ATOM 796 O O . ALA A 1 111 ? 13.365 3.192 -12.931 1.00 85.94 111 ALA A O 1
ATOM 797 N N . VAL A 1 112 ? 12.277 3.832 -11.073 1.00 85.50 112 VAL A N 1
ATOM 798 C CA . VAL A 1 112 ? 12.333 5.275 -11.359 1.00 85.50 112 VAL A CA 1
ATOM 799 C C . VAL A 1 112 ? 13.768 5.805 -11.262 1.00 85.50 112 VAL A C 1
ATOM 801 O O . VAL A 1 112 ? 14.190 6.584 -12.113 1.00 85.50 112 VAL A O 1
ATOM 804 N N . GLN A 1 113 ? 14.544 5.358 -10.272 1.00 83.69 113 GLN A N 1
ATOM 805 C CA . GLN A 1 113 ? 15.933 5.793 -10.068 1.00 83.69 113 GLN A CA 1
ATOM 806 C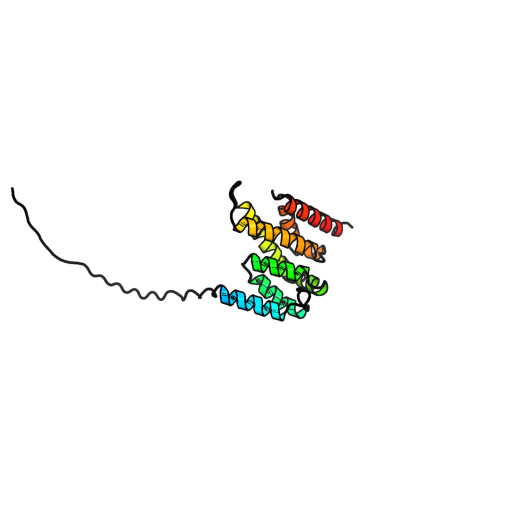 C . GLN A 1 113 ? 16.922 5.208 -11.083 1.00 83.69 113 GLN A C 1
ATOM 808 O O . GLN A 1 113 ? 17.941 5.833 -11.371 1.00 83.69 113 GLN A O 1
ATOM 813 N N . ALA A 1 114 ? 16.638 4.026 -11.632 1.00 82.56 114 ALA A N 1
ATOM 814 C CA . ALA A 1 114 ? 17.479 3.377 -12.635 1.00 82.56 114 ALA A CA 1
ATOM 815 C C . ALA A 1 114 ? 17.467 4.106 -13.991 1.00 82.56 114 ALA A C 1
ATOM 817 O O . ALA A 1 114 ? 18.345 3.879 -14.828 1.00 82.56 114 ALA A O 1
ATOM 818 N N . VAL A 1 115 ? 16.490 4.984 -14.233 1.00 77.44 115 VAL A N 1
ATOM 819 C CA . VAL A 1 115 ? 16.410 5.740 -15.481 1.00 77.44 115 VAL A CA 1
ATOM 820 C C . VAL A 1 115 ? 17.407 6.890 -15.473 1.00 77.44 115 VAL A C 1
ATOM 822 O O . VAL A 1 115 ? 17.355 7.798 -14.645 1.00 77.44 115 VAL A O 1
ATOM 825 N N . ARG A 1 116 ? 18.324 6.859 -16.446 1.00 68.69 116 ARG A N 1
ATOM 826 C CA . ARG A 1 116 ? 19.297 7.930 -16.667 1.00 68.69 116 ARG A CA 1
ATOM 827 C C . ARG A 1 116 ? 18.564 9.265 -16.900 1.00 68.69 116 ARG A C 1
ATOM 829 O O . ARG A 1 116 ? 17.588 9.280 -17.654 1.00 68.69 116 ARG A O 1
ATOM 836 N N . PRO A 1 117 ? 19.057 10.390 -16.346 1.00 60.81 117 PRO A N 1
ATOM 837 C CA . PRO A 1 117 ? 18.503 11.711 -16.630 1.00 60.81 117 PRO A CA 1
ATOM 838 C C . PRO A 1 117 ? 18.398 11.956 -18.144 1.00 60.81 117 PRO A C 1
ATOM 840 O O . PRO A 1 117 ? 19.395 11.851 -18.857 1.00 60.81 117 PRO A O 1
ATOM 843 N N . GLY A 1 118 ? 17.186 12.237 -18.634 1.00 59.62 118 GLY A N 1
ATOM 844 C CA . GLY A 1 118 ? 16.898 12.495 -20.054 1.00 59.62 118 GLY A CA 1
ATOM 845 C C . GLY A 1 118 ? 16.383 11.299 -20.868 1.00 59.62 118 GLY A C 1
ATOM 846 O O . GLY A 1 118 ? 15.977 11.489 -22.012 1.00 59.62 118 GLY A O 1
ATOM 847 N N . ALA A 1 119 ? 16.342 10.087 -20.306 1.00 65.06 119 ALA A N 1
ATOM 848 C CA . ALA A 1 119 ? 15.703 8.933 -20.940 1.00 65.06 119 ALA A CA 1
ATOM 849 C C . ALA A 1 119 ? 14.265 8.755 -20.425 1.00 65.06 119 ALA A C 1
ATOM 851 O O . ALA A 1 119 ? 14.006 8.883 -19.232 1.00 65.06 119 ALA A O 1
ATOM 852 N N . VAL A 1 120 ? 13.319 8.426 -21.307 1.00 60.62 120 VAL A N 1
ATOM 853 C CA . VAL A 1 120 ? 11.950 8.055 -20.912 1.00 60.62 120 VAL A CA 1
ATOM 854 C C . VAL A 1 120 ? 11.798 6.552 -21.108 1.00 60.62 120 VAL A C 1
ATOM 856 O O . VAL A 1 120 ? 11.539 6.091 -22.216 1.00 60.62 120 VAL A O 1
ATOM 859 N N . ALA A 1 121 ? 11.980 5.775 -20.039 1.00 66.81 121 ALA A N 1
ATOM 860 C CA . ALA A 1 121 ? 11.686 4.345 -20.070 1.00 66.81 121 ALA A CA 1
ATOM 861 C C . ALA A 1 121 ? 10.201 4.107 -19.726 1.00 66.81 121 ALA A C 1
ATOM 863 O O . ALA A 1 121 ? 9.712 4.705 -18.762 1.00 66.81 121 ALA A O 1
ATOM 864 N N . PRO A 1 122 ? 9.485 3.215 -20.440 1.00 63.56 122 PRO A N 1
ATOM 865 C CA . PRO A 1 122 ? 8.101 2.853 -20.114 1.00 63.56 122 PRO A CA 1
ATOM 866 C C . PRO A 1 122 ? 7.928 2.441 -18.643 1.00 63.56 122 PRO A C 1
ATOM 868 O O . PRO A 1 122 ? 7.028 2.931 -17.967 1.00 63.56 122 PRO A O 1
ATOM 871 N N . GLY A 1 123 ? 8.876 1.663 -18.105 1.00 68.56 123 GLY A N 1
ATOM 872 C CA . GLY A 1 123 ? 8.854 1.212 -16.709 1.00 68.56 123 GLY A CA 1
ATOM 873 C C . GLY A 1 123 ? 8.981 2.325 -15.662 1.00 68.56 123 GLY A C 1
ATOM 874 O O . GLY A 1 123 ? 8.491 2.159 -14.549 1.00 68.56 123 GLY A O 1
ATOM 875 N N . ALA A 1 124 ? 9.568 3.481 -15.997 1.00 73.06 124 ALA A N 1
ATOM 876 C CA . ALA A 1 124 ? 9.601 4.616 -15.071 1.00 73.06 124 ALA A CA 1
ATOM 877 C C . ALA A 1 124 ? 8.269 5.361 -15.004 1.00 73.06 124 ALA A C 1
ATOM 879 O O . ALA A 1 124 ? 7.911 5.846 -13.936 1.00 73.06 124 ALA A O 1
ATOM 880 N N . ARG A 1 125 ? 7.505 5.422 -16.105 1.00 79.44 125 ARG A N 1
ATOM 881 C CA . ARG A 1 125 ? 6.148 5.990 -16.068 1.00 79.44 125 ARG A CA 1
ATOM 882 C C . ARG A 1 125 ? 5.230 5.134 -15.200 1.00 79.44 125 ARG A C 1
ATOM 884 O O . ARG A 1 125 ? 4.561 5.672 -14.318 1.00 79.44 125 ARG A O 1
ATOM 891 N N . ASP A 1 126 ? 5.276 3.820 -15.402 1.00 84.19 126 ASP A N 1
ATOM 892 C CA . ASP A 1 126 ? 4.515 2.857 -14.603 1.00 84.19 126 ASP A CA 1
ATOM 893 C C . ASP A 1 126 ? 4.945 2.898 -13.129 1.00 84.19 126 ASP A C 1
ATOM 895 O O . ASP A 1 126 ? 4.101 2.887 -12.233 1.00 84.19 126 ASP A O 1
ATOM 899 N N . GLY A 1 127 ? 6.252 3.027 -12.873 1.00 86.31 127 GLY A N 1
ATOM 900 C CA . GLY A 1 127 ? 6.817 3.208 -11.537 1.00 86.31 127 GLY A CA 1
ATOM 901 C C . GLY A 1 127 ? 6.294 4.466 -10.844 1.00 86.31 127 GLY A C 1
ATOM 902 O O . GLY A 1 127 ? 5.731 4.372 -9.756 1.00 86.31 127 GLY A O 1
ATOM 903 N N . SER A 1 128 ? 6.392 5.638 -11.480 1.00 89.19 128 SER A N 1
ATOM 904 C CA . SER A 1 128 ? 5.870 6.894 -10.923 1.00 89.19 128 SER A CA 1
ATOM 905 C C . SER A 1 128 ? 4.365 6.830 -10.653 1.00 89.19 128 SER A C 1
ATOM 907 O O . SER A 1 128 ? 3.905 7.302 -9.613 1.00 89.19 128 SER A O 1
ATOM 909 N N . GLN A 1 129 ? 3.586 6.218 -11.550 1.00 91.44 129 GLN A N 1
ATOM 910 C CA . GLN A 1 129 ? 2.149 6.040 -11.341 1.00 91.44 129 GLN A CA 1
ATOM 911 C C . GLN A 1 129 ? 1.861 5.118 -10.150 1.00 91.44 129 GLN A C 1
ATOM 913 O O . GLN A 1 129 ? 0.991 5.426 -9.332 1.00 91.44 129 GLN A O 1
ATOM 918 N N . LEU A 1 130 ? 2.615 4.022 -10.012 1.00 92.88 130 LEU A N 1
ATOM 919 C CA . LEU A 1 130 ? 2.486 3.101 -8.885 1.00 92.88 130 LEU A CA 1
ATOM 920 C C . LEU A 1 130 ? 2.856 3.768 -7.556 1.00 92.88 130 LEU A C 1
ATOM 922 O O . LEU A 1 130 ? 2.174 3.537 -6.558 1.00 92.88 130 LEU A O 1
ATOM 926 N N . LEU A 1 131 ? 3.875 4.632 -7.541 1.00 93.88 131 LEU A N 1
ATOM 927 C CA . LEU A 1 131 ? 4.255 5.410 -6.360 1.00 93.88 131 LEU A CA 1
ATOM 928 C C . LEU A 1 131 ? 3.128 6.349 -5.912 1.00 93.88 131 LEU A C 1
ATOM 930 O O . LEU A 1 131 ? 2.747 6.310 -4.742 1.00 93.88 131 LEU A O 1
ATOM 934 N N . ARG A 1 132 ? 2.541 7.130 -6.831 1.00 94.00 132 ARG A N 1
ATOM 935 C CA . ARG A 1 132 ? 1.405 8.019 -6.515 1.00 94.00 132 ARG A CA 1
ATOM 936 C C . ARG A 1 132 ? 0.194 7.239 -6.005 1.00 94.00 132 ARG A C 1
ATOM 938 O O . ARG A 1 132 ? -0.376 7.586 -4.975 1.00 94.00 132 ARG A O 1
ATOM 945 N N . ALA A 1 133 ? -0.168 6.146 -6.679 1.00 94.19 133 ALA A N 1
ATOM 946 C CA . ALA A 1 133 ? -1.282 5.299 -6.254 1.00 94.19 133 ALA A CA 1
ATOM 947 C C . ALA A 1 133 ? -1.036 4.669 -4.874 1.00 94.19 133 ALA A C 1
ATOM 949 O O . ALA A 1 133 ? -1.955 4.577 -4.062 1.00 94.19 133 ALA A O 1
ATOM 950 N N . SER A 1 134 ? 0.206 4.274 -4.583 1.00 94.75 134 SER A N 1
ATOM 951 C CA . SER A 1 134 ? 0.576 3.721 -3.278 1.00 94.75 134 SER A CA 1
ATOM 952 C C . SER A 1 134 ? 0.483 4.777 -2.179 1.00 94.75 134 SER A C 1
ATOM 954 O O . SER A 1 134 ? -0.068 4.489 -1.122 1.00 94.75 134 SER A O 1
ATOM 956 N N . LEU A 1 135 ? 0.955 6.005 -2.423 1.00 94.62 135 LEU A N 1
ATOM 957 C CA . LEU A 1 135 ? 0.836 7.117 -1.473 1.00 94.62 135 LEU A CA 1
ATOM 958 C C . LEU A 1 135 ? -0.629 7.469 -1.189 1.00 94.62 135 LEU A C 1
ATOM 960 O O . LEU A 1 135 ? -1.013 7.576 -0.024 1.00 94.62 135 LEU A O 1
ATOM 964 N N . ALA A 1 136 ? -1.458 7.568 -2.231 1.00 93.88 136 ALA A N 1
ATOM 965 C CA . ALA A 1 136 ? -2.892 7.813 -2.090 1.00 93.88 136 ALA A CA 1
ATOM 966 C C . ALA A 1 136 ? -3.594 6.688 -1.309 1.00 93.88 136 ALA A C 1
ATOM 968 O O . ALA A 1 136 ? -4.375 6.952 -0.392 1.00 93.88 136 ALA A O 1
ATOM 969 N N . CYS A 1 137 ? -3.272 5.430 -1.623 1.00 94.75 137 CYS A N 1
ATOM 970 C CA . CYS A 1 137 ? -3.802 4.278 -0.905 1.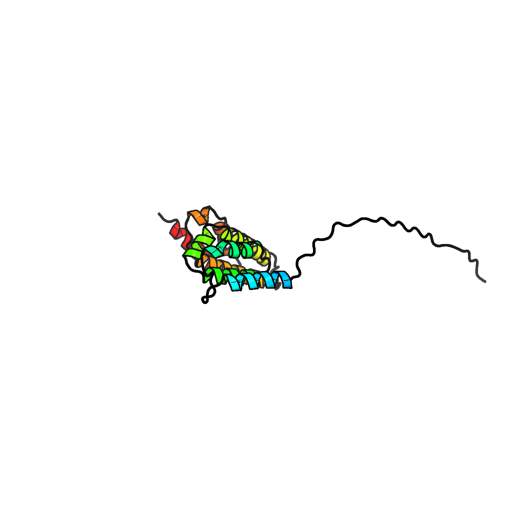00 94.75 137 CYS A CA 1
ATOM 971 C C . CYS A 1 137 ? -3.395 4.316 0.574 1.00 94.75 137 CYS A C 1
ATOM 973 O O . CYS A 1 137 ? -4.266 4.226 1.435 1.00 94.75 137 CYS A O 1
ATOM 975 N N . LEU A 1 138 ? -2.106 4.500 0.880 1.00 94.00 138 LEU A N 1
ATOM 976 C CA . LEU A 1 138 ? -1.582 4.558 2.250 1.00 94.00 138 LEU A CA 1
ATOM 977 C C . LEU A 1 138 ? -2.174 5.718 3.061 1.00 94.00 138 LEU A C 1
ATOM 979 O O . LEU A 1 138 ? -2.413 5.554 4.254 1.00 94.00 138 LEU A O 1
ATOM 983 N N . GLY A 1 139 ? -2.456 6.858 2.427 1.00 91.94 139 GLY A N 1
ATOM 984 C CA . GLY A 1 139 ? -3.148 7.983 3.063 1.00 91.94 139 GLY A CA 1
ATOM 985 C C . GLY A 1 139 ? -4.610 7.699 3.419 1.00 91.94 139 GLY A C 1
ATOM 986 O O . GLY A 1 139 ? -5.157 8.350 4.301 1.00 91.94 139 GLY A O 1
ATOM 987 N N . SER A 1 140 ? -5.238 6.712 2.771 1.00 92.19 140 SER A N 1
ATOM 988 C CA . SER A 1 140 ? -6.628 6.307 3.032 1.00 92.19 140 SER A CA 1
ATOM 989 C C . SER A 1 140 ? -6.779 5.193 4.076 1.00 92.19 140 SER A C 1
ATOM 991 O O . SER A 1 140 ? -7.907 4.784 4.374 1.00 92.19 140 SER A O 1
ATOM 993 N N . LEU A 1 141 ? -5.659 4.652 4.566 1.00 91.56 141 LEU A N 1
ATOM 994 C CA . LEU A 1 141 ? -5.626 3.545 5.516 1.00 91.56 141 LEU A CA 1
ATOM 995 C C . LEU A 1 141 ? -5.610 4.069 6.962 1.00 91.56 141 LEU A C 1
ATOM 997 O O . LEU A 1 141 ? -4.852 4.995 7.257 1.00 91.56 141 LEU A O 1
ATOM 1001 N N . PRO A 1 142 ? -6.377 3.456 7.885 1.00 86.31 142 PRO A N 1
ATOM 1002 C CA . PRO A 1 142 ? -6.310 3.771 9.310 1.00 86.31 142 PRO A CA 1
ATOM 1003 C C . PRO A 1 142 ? -5.008 3.224 9.916 1.00 86.31 142 PRO A C 1
ATOM 1005 O O . PRO A 1 142 ? -4.964 2.130 10.477 1.00 86.31 142 PRO A O 1
ATOM 1008 N N . MET A 1 143 ? -3.916 3.967 9.742 1.00 87.25 143 MET A N 1
ATOM 1009 C CA . MET A 1 143 ? -2.594 3.603 10.253 1.00 87.25 143 MET A CA 1
ATOM 1010 C C . MET A 1 143 ? -2.469 3.962 11.736 1.00 87.25 143 MET A C 1
ATOM 1012 O O . MET A 1 143 ? -2.878 5.039 12.155 1.00 87.25 143 MET A O 1
ATOM 1016 N N . ASP A 1 144 ? -1.831 3.087 12.511 1.00 86.88 144 ASP A N 1
ATOM 1017 C CA . ASP A 1 144 ? -1.433 3.344 13.895 1.00 86.88 144 ASP A CA 1
ATOM 1018 C C . ASP A 1 144 ? 0.088 3.180 14.075 1.00 86.88 144 ASP A C 1
ATOM 1020 O O . ASP A 1 144 ? 0.805 2.651 13.213 1.00 86.88 144 ASP A O 1
ATOM 1024 N N . LEU A 1 145 ? 0.610 3.626 15.221 1.00 82.56 145 LEU A N 1
ATOM 1025 C CA . LEU A 1 145 ? 2.039 3.501 15.527 1.00 82.56 145 LEU A CA 1
ATOM 1026 C C . LEU A 1 145 ? 2.508 2.046 15.572 1.00 82.56 145 LEU A C 1
ATOM 1028 O O . LEU A 1 145 ? 3.636 1.751 15.171 1.00 82.56 145 LEU A O 1
ATOM 1032 N N . GLY A 1 146 ? 1.660 1.133 16.053 1.00 84.25 146 GLY A N 1
ATOM 1033 C CA . GLY A 1 146 ? 1.973 -0.294 16.102 1.00 84.25 146 GLY A CA 1
ATOM 1034 C C . GLY A 1 146 ? 2.231 -0.862 14.707 1.00 84.25 146 GLY A C 1
ATOM 1035 O O . GLY A 1 146 ? 3.199 -1.590 14.490 1.00 84.25 146 GLY A O 1
ATOM 1036 N N . THR A 1 147 ? 1.414 -0.472 13.735 1.00 85.94 147 THR A N 1
ATOM 1037 C CA . THR A 1 147 ? 1.528 -0.850 12.327 1.00 85.94 147 THR A CA 1
ATOM 1038 C C . THR A 1 147 ? 2.748 -0.228 11.672 1.00 85.94 147 THR A C 1
ATOM 1040 O O . THR A 1 147 ? 3.501 -0.940 11.005 1.00 85.94 147 THR A O 1
ATOM 1043 N N . LEU A 1 148 ? 2.998 1.062 11.896 1.00 85.56 148 LEU A N 1
ATOM 1044 C CA . LEU A 1 148 ? 4.174 1.744 11.351 1.00 85.56 148 LEU A CA 1
ATOM 1045 C C . LEU A 1 148 ? 5.492 1.181 11.894 1.00 85.56 148 LEU A C 1
ATOM 1047 O O . LEU A 1 148 ? 6.490 1.207 11.186 1.00 85.56 148 LEU A O 1
ATOM 1051 N N . ARG A 1 149 ? 5.511 0.663 13.129 1.00 84.00 149 ARG A N 1
ATOM 1052 C CA . ARG A 1 149 ? 6.685 -0.013 13.711 1.00 84.00 149 ARG A CA 1
ATOM 1053 C C . ARG A 1 149 ? 6.834 -1.458 13.235 1.00 84.00 149 ARG A C 1
ATOM 1055 O O . ARG A 1 149 ? 7.953 -1.930 13.069 1.00 84.00 149 ARG A O 1
ATOM 1062 N N . ARG A 1 150 ? 5.717 -2.166 13.033 1.00 85.81 150 ARG A N 1
ATOM 1063 C CA . ARG A 1 150 ? 5.685 -3.558 12.543 1.00 85.81 150 ARG A CA 1
ATOM 1064 C C . ARG A 1 150 ? 6.080 -3.669 11.069 1.00 85.81 150 ARG A C 1
ATOM 1066 O O . ARG A 1 150 ? 6.526 -4.729 10.633 1.00 85.81 150 ARG A O 1
ATOM 1073 N N . THR A 1 151 ? 5.875 -2.605 10.302 1.00 83.19 151 THR A N 1
ATOM 1074 C CA . THR A 1 151 ? 6.137 -2.550 8.859 1.00 83.19 151 THR A CA 1
ATOM 1075 C C . THR A 1 151 ? 7.310 -1.617 8.562 1.00 83.19 151 THR A C 1
ATOM 1077 O O . THR A 1 151 ? 7.574 -0.683 9.312 1.00 83.19 151 THR A O 1
ATOM 1080 N N . GLY A 1 152 ? 8.043 -1.843 7.470 1.00 81.75 152 GLY A N 1
ATOM 1081 C CA . GLY A 1 152 ? 9.116 -0.941 7.041 1.00 81.75 152 GLY A CA 1
ATOM 1082 C C . GLY A 1 152 ? 8.605 0.257 6.233 1.00 81.75 152 GLY A C 1
ATOM 1083 O O . GLY A 1 152 ? 9.401 1.097 5.800 1.00 81.75 152 GLY A O 1
ATOM 1084 N N . ILE A 1 153 ? 7.282 0.380 6.059 1.00 87.31 153 ILE A N 1
ATOM 1085 C CA . ILE A 1 153 ? 6.650 1.345 5.152 1.00 87.31 153 ILE A CA 1
ATOM 1086 C C . ILE A 1 153 ? 7.029 2.798 5.461 1.00 87.31 153 ILE A C 1
ATOM 1088 O O . ILE A 1 153 ? 7.255 3.579 4.539 1.00 87.31 153 ILE A O 1
ATOM 1092 N N . GLY A 1 154 ? 7.201 3.156 6.740 1.00 87.75 154 GLY A N 1
ATOM 1093 C CA . GLY A 1 154 ? 7.623 4.501 7.139 1.00 87.75 154 GLY A CA 1
ATOM 1094 C C . GLY A 1 154 ? 9.002 4.881 6.589 1.00 87.75 154 GLY A C 1
ATOM 1095 O O . GLY A 1 154 ? 9.207 6.009 6.139 1.00 87.75 154 GLY A O 1
ATOM 1096 N N . ARG A 1 155 ? 9.942 3.926 6.555 1.00 89.44 155 ARG A N 1
ATOM 1097 C CA . ARG A 1 155 ? 11.277 4.133 5.973 1.00 89.44 155 ARG A CA 1
ATOM 1098 C C . ARG A 1 155 ? 11.188 4.301 4.459 1.00 89.44 155 ARG A C 1
ATOM 1100 O O . ARG A 1 155 ? 11.812 5.209 3.913 1.00 89.44 155 ARG A O 1
ATOM 1107 N N . VAL A 1 156 ? 10.409 3.447 3.794 1.00 89.25 156 VAL A N 1
ATOM 1108 C CA . VAL A 1 156 ? 10.263 3.466 2.333 1.00 89.25 156 VAL A CA 1
ATOM 1109 C C . VAL A 1 156 ? 9.603 4.767 1.866 1.00 89.25 156 VAL A C 1
ATOM 1111 O O . VAL A 1 156 ? 10.160 5.458 1.016 1.00 89.25 156 VAL A O 1
ATOM 1114 N N . VAL A 1 157 ? 8.490 5.175 2.482 1.00 90.56 157 VAL A N 1
ATOM 1115 C CA . VAL A 1 157 ? 7.829 6.462 2.192 1.00 90.56 157 VAL A CA 1
ATOM 1116 C C . VAL A 1 157 ? 8.736 7.645 2.544 1.00 90.56 157 VAL A C 1
ATOM 1118 O O . VAL A 1 157 ? 8.790 8.630 1.810 1.00 90.56 157 VAL A O 1
ATOM 1121 N N . GLY A 1 158 ? 9.533 7.539 3.611 1.00 89.94 158 GLY A N 1
ATOM 1122 C CA . GLY A 1 158 ? 10.545 8.540 3.948 1.00 89.94 158 GLY A CA 1
ATOM 1123 C C . GLY A 1 158 ? 11.558 8.789 2.822 1.00 89.94 158 GLY A C 1
ATOM 1124 O O . GLY A 1 158 ? 11.950 9.936 2.598 1.00 89.94 158 GLY A O 1
ATOM 1125 N N . ASN A 1 159 ? 11.934 7.751 2.069 1.00 90.19 159 ASN A N 1
ATOM 1126 C CA . ASN A 1 159 ? 12.820 7.879 0.909 1.00 90.19 159 ASN A CA 1
ATOM 1127 C C . ASN A 1 159 ? 12.138 8.560 -0.290 1.00 90.19 159 ASN A C 1
ATOM 1129 O O . ASN A 1 159 ? 12.818 9.226 -1.075 1.00 90.19 159 ASN A O 1
ATOM 1133 N N . LEU A 1 160 ? 10.808 8.465 -0.408 1.00 89.62 160 LEU A N 1
ATOM 1134 C CA . LEU A 1 160 ? 10.048 9.115 -1.484 1.00 89.62 160 LEU A CA 1
ATOM 1135 C C . LEU A 1 160 ? 10.080 10.648 -1.397 1.00 89.62 160 LEU A C 1
ATOM 1137 O O . LEU A 1 160 ? 9.994 11.331 -2.411 1.00 89.62 160 LEU A O 1
ATOM 1141 N N . ARG A 1 161 ? 10.325 11.208 -0.208 1.00 90.56 161 ARG A N 1
ATOM 1142 C CA . ARG A 1 161 ? 10.458 12.663 0.006 1.00 90.56 161 ARG A CA 1
ATOM 1143 C C . ARG A 1 161 ? 11.624 13.304 -0.754 1.00 90.56 161 ARG A C 1
ATOM 1145 O O . ARG A 1 161 ? 11.686 14.529 -0.836 1.00 90.56 161 ARG A O 1
ATOM 1152 N N . LYS A 1 162 ? 12.572 12.490 -1.229 1.00 88.38 162 LYS A N 1
ATOM 1153 C CA . LYS A 1 162 ? 13.781 12.909 -1.955 1.00 88.38 162 LYS A CA 1
ATOM 1154 C C . LYS A 1 162 ? 13.660 12.712 -3.470 1.00 88.38 162 LYS A C 1
ATOM 1156 O O . LYS A 1 162 ? 14.659 12.854 -4.169 1.00 88.38 162 LYS A O 1
ATOM 1161 N N . GLN A 1 163 ? 12.488 12.315 -3.966 1.00 85.06 163 GLN A N 1
ATOM 1162 C CA . GLN A 1 163 ? 12.300 12.092 -5.395 1.00 85.06 163 GLN A CA 1
ATOM 1163 C C . GLN A 1 163 ? 12.327 13.407 -6.181 1.00 85.06 163 GLN A C 1
ATOM 1165 O O . GLN A 1 163 ? 11.903 14.436 -5.655 1.00 85.06 163 GLN A O 1
ATOM 1170 N N . PRO A 1 164 ? 12.813 13.376 -7.437 1.00 81.50 164 PRO A N 1
ATOM 1171 C CA . PRO A 1 164 ? 12.805 14.547 -8.311 1.00 81.50 164 PRO A CA 1
ATOM 1172 C C . PRO A 1 164 ? 11.384 14.963 -8.717 1.00 81.50 164 PRO A C 1
ATOM 1174 O O . PRO A 1 164 ? 11.151 16.125 -9.032 1.00 81.50 164 PRO A O 1
ATOM 1177 N N . ASP A 1 165 ? 10.435 14.024 -8.702 1.00 85.88 165 ASP A N 1
ATOM 1178 C CA . ASP A 1 165 ? 9.020 14.316 -8.909 1.00 85.88 165 ASP A CA 1
ATOM 1179 C C . ASP A 1 165 ? 8.453 15.034 -7.673 1.00 85.88 165 ASP A C 1
ATOM 1181 O O . ASP A 1 165 ? 8.324 14.445 -6.594 1.00 85.88 165 ASP A O 1
ATOM 1185 N N . ALA A 1 166 ? 8.143 16.322 -7.844 1.00 88.06 166 ALA A N 1
ATOM 1186 C CA . ALA A 1 166 ? 7.675 17.195 -6.774 1.00 88.06 166 ALA A CA 1
ATOM 1187 C C . ALA A 1 166 ? 6.348 16.724 -6.162 1.00 88.06 166 ALA A C 1
ATOM 1189 O O . ALA A 1 166 ? 6.200 16.800 -4.945 1.00 88.06 166 ALA A O 1
ATOM 1190 N N . ASP A 1 167 ? 5.435 16.179 -6.972 1.00 89.00 167 ASP A N 1
ATOM 1191 C CA . ASP A 1 167 ? 4.129 15.693 -6.508 1.00 89.00 167 ASP A CA 1
ATOM 1192 C C . ASP A 1 167 ? 4.300 14.480 -5.581 1.00 89.00 167 ASP A C 1
ATOM 1194 O O . ASP A 1 167 ? 3.780 14.453 -4.464 1.00 89.00 167 ASP A O 1
ATOM 1198 N N . ILE A 1 168 ? 5.137 13.515 -5.984 1.00 90.38 168 ILE A N 1
ATOM 1199 C CA . ILE A 1 168 ? 5.464 12.340 -5.160 1.00 90.38 168 ILE A CA 1
ATOM 1200 C C . ILE A 1 168 ? 6.149 12.772 -3.858 1.00 90.38 168 ILE A C 1
ATOM 1202 O O . ILE A 1 168 ? 5.822 12.273 -2.777 1.00 90.38 168 ILE A O 1
ATOM 1206 N N . ALA A 1 169 ? 7.101 13.703 -3.943 1.00 91.75 169 ALA A N 1
ATOM 1207 C CA . ALA A 1 169 ? 7.831 14.182 -2.779 1.00 91.75 169 ALA A CA 1
ATOM 1208 C C . ALA A 1 169 ? 6.924 14.933 -1.789 1.00 91.75 169 ALA A C 1
ATOM 1210 O O . ALA A 1 169 ? 7.090 14.779 -0.576 1.00 91.75 169 ALA A O 1
ATOM 1211 N N . GLU A 1 170 ? 5.980 15.737 -2.281 1.00 92.69 170 GLU A N 1
ATOM 1212 C CA . GLU A 1 170 ? 5.021 16.485 -1.467 1.00 92.69 170 GLU A CA 1
ATOM 1213 C C . GLU A 1 170 ? 4.016 15.558 -0.779 1.00 92.69 170 GLU A C 1
ATOM 1215 O O . GLU A 1 170 ? 3.885 15.608 0.447 1.00 92.69 170 GLU A O 1
ATOM 1220 N N . GLN A 1 171 ? 3.402 14.633 -1.521 1.00 92.38 171 GLN A N 1
ATOM 1221 C CA . GLN A 1 171 ? 2.488 13.634 -0.960 1.00 92.38 171 GLN A CA 1
ATOM 1222 C C . GLN A 1 171 ? 3.177 12.778 0.112 1.00 92.38 171 GLN A C 1
ATOM 1224 O O . GLN A 1 171 ? 2.624 12.552 1.190 1.00 92.38 171 GLN A O 1
ATOM 1229 N N . ALA A 1 172 ? 4.423 12.356 -0.130 1.00 92.94 172 ALA A N 1
ATOM 1230 C CA . ALA A 1 172 ? 5.204 11.611 0.853 1.00 92.94 172 ALA A CA 1
ATOM 1231 C C . ALA A 1 172 ? 5.539 12.444 2.103 1.00 92.94 172 ALA A C 1
ATOM 1233 O O . ALA A 1 172 ? 5.532 11.912 3.213 1.00 92.94 172 ALA A O 1
ATOM 1234 N N . LYS A 1 173 ? 5.834 13.746 1.955 1.00 92.44 173 LYS A N 1
ATOM 1235 C CA . LYS A 1 173 ? 6.056 14.653 3.096 1.00 92.44 173 LYS A CA 1
ATOM 1236 C C . LYS A 1 173 ? 4.788 14.777 3.936 1.00 92.44 173 LYS A C 1
ATOM 1238 O O . LYS A 1 173 ? 4.866 14.565 5.142 1.00 92.44 173 LYS A O 1
ATOM 1243 N N . ALA A 1 174 ? 3.650 15.062 3.305 1.00 92.19 174 ALA A N 1
ATOM 1244 C CA . ALA A 1 174 ? 2.366 15.197 3.987 1.00 92.19 174 ALA A CA 1
ATOM 1245 C C . ALA A 1 174 ? 1.993 13.916 4.750 1.00 92.19 174 ALA A C 1
ATOM 1247 O O . ALA A 1 174 ? 1.611 13.975 5.918 1.00 92.19 174 ALA A O 1
ATOM 1248 N N . LEU A 1 175 ? 2.190 12.751 4.126 1.00 92.25 175 LEU A N 1
ATOM 1249 C CA . LEU A 1 175 ? 1.897 11.459 4.741 1.00 92.25 175 LEU A CA 1
ATOM 1250 C C . LEU A 1 175 ? 2.787 11.176 5.963 1.00 92.25 175 LEU A C 1
ATOM 1252 O O . LEU A 1 175 ? 2.293 10.742 7.002 1.00 92.25 175 LEU A O 1
ATOM 1256 N N . VAL A 1 176 ? 4.089 11.468 5.872 1.00 90.50 176 VAL A N 1
ATOM 1257 C CA . VAL A 1 176 ? 5.023 11.304 6.999 1.00 90.50 176 VAL A CA 1
ATOM 1258 C C . VAL A 1 176 ? 4.701 12.260 8.146 1.00 90.50 176 VAL A C 1
ATOM 1260 O O . VAL A 1 176 ? 4.784 11.847 9.300 1.00 90.50 176 VAL A O 1
ATOM 1263 N N . GLU A 1 177 ? 4.334 13.510 7.864 1.00 90.25 177 GLU A N 1
ATOM 1264 C CA . GLU A 1 177 ? 3.929 14.457 8.909 1.00 90.25 177 GLU A CA 1
ATOM 1265 C C . GLU A 1 177 ? 2.622 14.026 9.590 1.00 90.25 177 GLU A C 1
ATOM 1267 O O . GLU A 1 177 ? 2.551 14.035 10.818 1.00 90.25 177 GLU A O 1
ATOM 1272 N N . ASN A 1 178 ? 1.637 13.528 8.836 1.00 89.25 178 ASN A N 1
ATOM 1273 C CA . ASN A 1 178 ? 0.415 12.961 9.414 1.00 89.25 178 ASN A CA 1
ATOM 1274 C C . ASN A 1 178 ? 0.734 11.783 10.358 1.00 89.25 178 ASN A C 1
ATOM 1276 O O . ASN A 1 178 ? 0.278 11.726 11.497 1.00 89.25 178 ASN A O 1
ATOM 1280 N N . TRP A 1 179 ? 1.614 10.872 9.939 1.00 89.62 179 TRP A N 1
ATOM 1281 C CA . TRP A 1 179 ? 2.047 9.758 10.788 1.00 89.62 179 TRP A CA 1
ATOM 1282 C C . TRP A 1 179 ? 2.871 10.182 12.007 1.00 89.62 179 TRP A C 1
ATOM 1284 O O . TRP A 1 179 ? 2.867 9.485 13.020 1.00 89.62 179 TRP A O 1
ATOM 1294 N N . ARG A 1 180 ? 3.578 11.314 11.939 1.00 85.50 180 ARG A N 1
ATOM 1295 C CA . ARG A 1 180 ? 4.279 11.894 13.093 1.00 85.50 180 ARG A CA 1
ATOM 1296 C C . ARG A 1 180 ? 3.313 12.469 14.117 1.00 85.50 180 ARG A C 1
ATOM 1298 O O . ARG A 1 180 ? 3.585 12.339 15.304 1.00 85.50 180 ARG A O 1
ATOM 1305 N N . GLN A 1 181 ? 2.193 13.048 13.686 1.00 85.56 181 GLN A N 1
ATOM 1306 C CA . GLN A 1 181 ? 1.148 13.515 14.602 1.00 85.56 181 GLN A CA 1
ATOM 1307 C C . GLN A 1 181 ? 0.540 12.355 15.398 1.00 85.56 181 GLN A C 1
ATOM 1309 O O . GLN A 1 181 ? 0.293 12.509 16.586 1.00 85.56 181 GLN A O 1
ATOM 1314 N N . LEU A 1 182 ? 0.420 11.165 14.797 1.00 77.94 182 LEU A N 1
ATOM 1315 C CA . LEU A 1 182 ? 0.035 9.946 15.524 1.00 77.94 182 LEU A CA 1
ATOM 1316 C C . LEU A 1 182 ? 1.055 9.531 16.598 1.00 77.94 182 LEU A C 1
ATOM 1318 O O . LEU A 1 182 ? 0.719 8.750 17.481 1.00 77.94 182 LEU A O 1
ATOM 1322 N N . ALA A 1 183 ? 2.307 9.993 16.492 1.00 66.88 183 ALA A N 1
ATOM 1323 C CA . ALA A 1 183 ? 3.391 9.719 17.436 1.00 66.88 183 ALA A CA 1
ATOM 1324 C C . ALA A 1 183 ? 3.552 10.801 18.511 1.00 66.88 183 ALA A C 1
ATOM 1326 O O . ALA A 1 183 ? 4.376 10.623 19.411 1.00 66.88 183 ALA A O 1
ATOM 1327 N N . ALA A 1 184 ? 2.825 11.917 18.398 1.00 58.97 184 ALA A N 1
ATOM 1328 C CA . ALA A 1 184 ? 2.854 12.984 19.383 1.00 58.97 184 ALA A CA 1
ATOM 1329 C C . ALA A 1 184 ? 2.041 12.553 20.626 1.00 58.97 184 ALA A C 1
ATOM 1331 O O . ALA A 1 184 ? 0.934 12.039 20.453 1.00 58.97 184 ALA A O 1
ATOM 1332 N N . PRO A 1 185 ? 2.607 12.679 21.842 1.00 48.81 185 PRO A N 1
ATOM 1333 C CA . PRO A 1 185 ? 1.977 12.253 23.094 1.00 48.81 185 PRO A CA 1
ATOM 1334 C C . PRO A 1 185 ? 0.769 13.106 23.494 1.00 48.81 185 PRO A C 1
ATOM 1336 O O . PRO A 1 185 ? 0.742 14.306 23.136 1.00 48.81 185 PRO A O 1
#

Secondary structure (DSSP, 8-state):
---------------------------PPPHHHHHHHHHHHHHHHB-TTSSBS-GGGHHHHHHHHHH---HHHHHHHHHHHHHS-HHHHHHHHHTTHHHHHHHHHHHHHHHHHTSPTT---HHHHHHHHHHHHHHHHHHTS---HHHHHHSSHHHHHHHHTT-S-HHHHHHHHHHHHHHHHTT--